Protein AF-A0A6P7FZJ9-F1 (afdb_monomer_lite)

pLDDT: mean 88.2, std 8.45, range [52.47, 97.38]

Organism: NCBI:txid50390

Structure (mmCIF, N/CA/C/O backbone):
data_AF-A0A6P7FZJ9-F1
#
_entry.id   AF-A0A6P7FZJ9-F1
#
loop_
_atom_site.group_PDB
_atom_site.id
_atom_site.type_symbol
_atom_site.label_atom_id
_atom_site.label_alt_id
_atom_site.label_comp_id
_atom_site.label_asym_id
_atom_site.label_entity_id
_atom_site.label_seq_id
_atom_site.pdbx_PDB_ins_code
_atom_site.Cartn_x
_atom_site.Cartn_y
_atom_site.Cartn_z
_atom_site.occupancy
_atom_site.B_iso_or_equiv
_atom_site.auth_seq_id
_atom_site.auth_comp_id
_atom_site.auth_asym_id
_atom_site.auth_atom_id
_atom_site.pdbx_PDB_model_num
ATOM 1 N N . MET A 1 1 ? 45.639 28.817 -91.403 1.00 63.56 1 MET A N 1
ATOM 2 C CA . MET A 1 1 ? 45.223 27.393 -91.416 1.00 63.56 1 MET A CA 1
ATOM 3 C C . MET A 1 1 ? 46.170 26.536 -90.584 1.00 63.56 1 MET A C 1
ATOM 5 O O . MET A 1 1 ? 45.667 25.747 -89.800 1.00 63.56 1 MET A O 1
ATOM 9 N N . GLU A 1 2 ? 47.493 26.705 -90.701 1.00 75.75 2 GLU A N 1
ATOM 10 C CA . GLU A 1 2 ? 48.477 25.915 -89.935 1.00 75.75 2 GLU A CA 1
ATOM 11 C C . GLU A 1 2 ? 48.530 26.285 -88.441 1.00 75.75 2 GLU A C 1
ATOM 13 O O . GLU A 1 2 ? 48.340 25.414 -87.602 1.00 75.75 2 GLU A O 1
ATOM 18 N N . GLU A 1 3 ? 48.601 27.577 -88.100 1.00 79.75 3 GLU A N 1
ATOM 19 C CA . GLU A 1 3 ? 48.569 28.060 -86.700 1.00 79.75 3 GLU A CA 1
ATOM 20 C C . GLU A 1 3 ? 47.307 27.617 -85.935 1.00 79.75 3 GLU A C 1
ATOM 22 O O . GLU A 1 3 ? 47.351 27.275 -84.758 1.00 79.75 3 GLU A O 1
ATOM 27 N N . VAL A 1 4 ? 46.159 27.566 -86.620 1.00 83.44 4 VAL A N 1
ATOM 28 C CA . VAL A 1 4 ? 44.891 27.103 -86.031 1.00 83.44 4 VAL A CA 1
ATOM 29 C C . VAL A 1 4 ? 44.937 25.605 -85.720 1.00 83.44 4 VAL A C 1
ATOM 31 O O . VAL A 1 4 ? 44.384 25.179 -84.709 1.00 83.44 4 VAL A O 1
ATOM 34 N N . LYS A 1 5 ? 45.605 24.796 -86.555 1.00 84.44 5 LYS A N 1
ATOM 35 C CA . LYS A 1 5 ? 45.805 23.363 -86.287 1.00 84.44 5 LYS A CA 1
ATOM 36 C C . LYS A 1 5 ? 46.764 23.135 -85.125 1.00 84.44 5 LYS A C 1
ATOM 38 O O . LYS A 1 5 ? 46.535 22.218 -84.344 1.00 84.44 5 LYS A O 1
ATOM 43 N N . GLU A 1 6 ? 47.805 23.952 -85.018 1.00 86.81 6 GLU A N 1
ATOM 44 C CA . GLU A 1 6 ? 48.789 23.878 -83.939 1.00 86.81 6 GLU A CA 1
ATOM 45 C C . GLU A 1 6 ? 48.151 24.240 -82.589 1.00 86.81 6 GLU A C 1
ATOM 47 O O . GLU A 1 6 ? 48.200 23.433 -81.662 1.00 86.81 6 GLU A O 1
ATOM 52 N N . MET A 1 7 ? 47.383 25.337 -82.527 1.00 87.38 7 MET A N 1
ATOM 53 C CA . MET A 1 7 ? 46.569 25.685 -81.350 1.00 87.38 7 MET A CA 1
ATOM 54 C C . MET A 1 7 ? 45.552 24.591 -80.987 1.00 87.38 7 MET A C 1
ATOM 56 O O . MET A 1 7 ? 45.379 24.258 -79.816 1.00 87.38 7 MET A O 1
ATOM 60 N N . LEU A 1 8 ? 44.882 23.989 -81.979 1.00 89.69 8 LEU A N 1
ATOM 61 C CA . LEU A 1 8 ? 43.978 22.852 -81.756 1.00 89.69 8 LEU A CA 1
ATOM 62 C C . LEU A 1 8 ? 44.714 21.621 -81.211 1.00 89.69 8 LEU A C 1
ATOM 64 O O . LEU A 1 8 ? 44.138 20.856 -80.435 1.00 89.69 8 LEU A O 1
ATOM 68 N N . HIS A 1 9 ? 45.960 21.391 -81.623 1.00 89.25 9 HIS A N 1
ATOM 69 C CA . HIS A 1 9 ? 46.768 20.278 -81.138 1.00 89.25 9 HIS A CA 1
ATOM 70 C C . HIS A 1 9 ? 47.199 20.491 -79.683 1.00 89.25 9 HIS A C 1
ATOM 72 O O . HIS A 1 9 ? 47.031 19.584 -78.866 1.00 89.25 9 HIS A O 1
ATOM 78 N N . GLU A 1 10 ? 47.672 21.691 -79.344 1.00 89.56 10 GLU A N 1
ATOM 79 C CA . GLU A 1 10 ? 48.027 22.073 -77.973 1.00 89.56 10 GLU A CA 1
ATOM 80 C C . GLU A 1 10 ? 46.820 22.025 -77.034 1.00 89.56 10 GLU A C 1
ATOM 82 O O . GLU A 1 10 ? 46.895 21.417 -75.966 1.00 89.56 10 GLU A O 1
ATOM 87 N N . PHE A 1 11 ? 45.675 22.562 -77.464 1.00 92.25 11 PHE A N 1
ATOM 88 C CA . PHE A 1 11 ? 44.436 22.512 -76.690 1.00 92.25 11 PHE A CA 1
ATOM 89 C C . PHE A 1 11 ? 43.982 21.069 -76.421 1.00 92.25 11 PHE A C 1
ATOM 91 O O . PHE A 1 11 ? 43.665 20.713 -75.288 1.00 92.25 11 PHE A O 1
ATOM 98 N N . ASN A 1 12 ? 44.015 20.194 -77.433 1.00 92.12 12 ASN A N 1
ATOM 99 C CA . ASN A 1 12 ? 43.688 18.775 -77.253 1.00 92.12 12 ASN A CA 1
ATOM 100 C C . ASN A 1 12 ? 44.688 18.035 -76.352 1.00 92.12 12 ASN A C 1
ATOM 102 O O . ASN A 1 12 ? 44.314 17.060 -75.697 1.00 92.12 12 ASN A O 1
ATOM 106 N N . LYS A 1 13 ? 45.959 18.450 -76.343 1.00 93.31 13 LYS A N 1
ATOM 107 C CA . LYS A 1 13 ? 46.980 17.893 -75.452 1.00 93.31 13 LYS A CA 1
ATOM 108 C C . LYS A 1 13 ? 46.716 18.305 -74.000 1.00 93.31 13 LYS A C 1
ATOM 110 O O . LYS A 1 13 ? 46.621 17.415 -73.161 1.00 93.31 13 LYS A O 1
ATOM 115 N N . SER A 1 14 ? 46.496 19.596 -73.742 1.00 93.50 14 SER A N 1
ATOM 116 C CA . SER A 1 14 ? 46.126 20.121 -72.418 1.00 93.50 14 SER A CA 1
ATOM 117 C C . SER A 1 14 ? 44.853 19.457 -71.890 1.00 93.50 14 SER A C 1
ATOM 119 O O . SER A 1 14 ? 44.860 18.921 -70.790 1.00 93.50 14 SER A O 1
ATOM 121 N N . LEU A 1 15 ? 43.801 19.344 -72.709 1.00 94.06 15 LEU A N 1
ATOM 122 C CA . LEU A 1 15 ? 42.570 18.647 -72.318 1.00 94.06 15 LEU A CA 1
ATOM 123 C C . LEU A 1 15 ? 42.795 17.183 -71.914 1.00 94.06 15 LEU A C 1
ATOM 125 O O . LEU A 1 15 ? 42.131 16.676 -71.010 1.00 94.06 15 LEU A O 1
ATOM 129 N N . LYS A 1 16 ? 43.699 16.468 -72.593 1.00 93.25 16 LYS A N 1
ATOM 130 C CA . LYS A 1 16 ? 44.035 15.081 -72.234 1.00 93.25 16 LYS A CA 1
ATOM 131 C C . LYS A 1 16 ? 44.796 15.001 -70.915 1.00 93.25 16 LYS A C 1
ATOM 133 O O . LYS A 1 16 ? 44.595 14.036 -70.179 1.00 93.25 16 LYS A O 1
ATOM 138 N N . GLU A 1 17 ? 45.669 15.966 -70.651 1.00 94.31 17 GLU A N 1
ATOM 139 C CA . GLU A 1 17 ? 46.418 16.075 -69.399 1.00 94.31 17 GLU A CA 1
ATOM 140 C C . GLU A 1 17 ? 45.460 16.365 -68.234 1.00 94.31 17 GLU A C 1
ATOM 142 O O . GLU A 1 17 ? 45.429 15.576 -67.288 1.00 94.31 17 GLU A O 1
ATOM 147 N N . ASP A 1 18 ? 44.570 17.352 -68.380 1.00 95.19 18 ASP A N 1
ATOM 148 C CA . ASP A 1 18 ? 43.536 17.691 -67.392 1.00 95.19 18 ASP A CA 1
ATOM 149 C C . ASP A 1 18 ? 42.597 16.502 -67.127 1.00 95.19 18 ASP A C 1
ATOM 151 O O . ASP A 1 18 ? 42.321 16.140 -65.983 1.00 95.19 18 ASP A O 1
ATOM 155 N N . MET A 1 19 ? 42.135 15.809 -68.179 1.00 94.25 19 MET A N 1
ATOM 156 C CA . MET A 1 19 ? 41.310 14.604 -68.017 1.00 94.25 19 MET A CA 1
ATOM 157 C C . MET A 1 19 ? 42.048 13.480 -67.280 1.00 94.25 19 MET A C 1
ATOM 159 O O . MET A 1 19 ? 41.427 12.715 -66.535 1.00 94.25 19 MET A O 1
ATOM 163 N N . ALA A 1 20 ? 43.356 13.329 -67.503 1.00 94.12 20 ALA A N 1
ATOM 164 C CA . ALA A 1 20 ? 44.158 12.325 -66.815 1.00 94.12 20 ALA A CA 1
ATOM 165 C C . ALA A 1 20 ? 44.367 12.681 -65.336 1.00 94.12 20 ALA A C 1
ATOM 167 O O . ALA A 1 20 ? 44.362 11.776 -64.496 1.00 94.12 20 ALA A O 1
ATOM 168 N N . GLU A 1 21 ? 44.522 13.968 -65.025 1.00 95.56 21 GLU A N 1
ATOM 169 C CA . GLU A 1 21 ? 44.613 14.490 -63.663 1.00 95.56 21 GLU A CA 1
ATOM 170 C C . GLU A 1 21 ? 43.299 14.304 -62.902 1.00 95.56 21 GLU A C 1
ATOM 172 O O . GLU A 1 21 ? 43.292 13.584 -61.903 1.00 95.56 21 GLU A O 1
ATOM 177 N N . ILE A 1 22 ? 42.174 14.773 -63.451 1.00 95.81 22 ILE A N 1
ATOM 178 C CA . ILE A 1 22 ? 40.832 14.599 -62.868 1.00 95.81 22 ILE A CA 1
ATOM 179 C C . ILE A 1 22 ? 40.534 13.116 -62.611 1.00 95.81 22 ILE A C 1
ATOM 181 O O . ILE A 1 22 ? 40.037 12.726 -61.555 1.00 95.81 22 ILE A O 1
ATOM 185 N N . LYS A 1 23 ? 40.871 12.232 -63.559 1.00 95.19 23 LYS A N 1
ATOM 186 C CA . LYS A 1 23 ? 40.688 10.783 -63.379 1.00 95.19 23 LYS A CA 1
ATOM 187 C C . LYS A 1 23 ? 41.537 10.227 -62.233 1.00 95.19 23 LYS A C 1
ATOM 189 O O . LYS A 1 23 ? 41.135 9.248 -61.598 1.00 95.19 23 LYS A O 1
ATOM 194 N N . ARG A 1 24 ? 42.728 10.787 -62.005 1.00 95.69 24 ARG A N 1
ATOM 195 C CA . ARG A 1 24 ? 43.623 10.385 -60.915 1.00 95.69 24 ARG A CA 1
ATOM 196 C C . ARG A 1 24 ? 43.073 10.856 -59.568 1.00 95.69 24 ARG A C 1
ATOM 198 O O . ARG A 1 24 ? 43.040 10.038 -58.653 1.00 95.69 24 ARG A O 1
ATOM 205 N N . GLU A 1 25 ? 42.589 12.093 -59.484 1.00 96.31 25 GLU A N 1
ATOM 206 C CA . GLU A 1 25 ? 41.937 12.659 -58.294 1.00 96.31 25 GLU A CA 1
ATOM 207 C C . GLU A 1 25 ? 40.693 11.860 -57.905 1.00 96.31 25 GLU A C 1
ATOM 209 O O . GLU A 1 25 ? 40.672 11.264 -56.834 1.00 96.31 25 GLU A O 1
ATOM 214 N N . ILE A 1 26 ? 39.745 11.667 -58.833 1.00 96.06 26 ILE A N 1
ATOM 215 C CA . ILE A 1 26 ? 38.534 10.859 -58.593 1.00 96.06 26 ILE A CA 1
ATOM 216 C C . ILE A 1 26 ? 38.888 9.456 -58.078 1.00 96.06 26 ILE A C 1
ATOM 218 O O . ILE A 1 26 ? 38.202 8.888 -57.229 1.00 96.06 26 ILE A O 1
ATOM 222 N N . LYS A 1 27 ? 39.966 8.852 -58.592 1.00 95.81 27 LYS A N 1
ATOM 223 C CA . LYS A 1 27 ? 40.406 7.525 -58.145 1.00 95.81 27 LYS A CA 1
ATOM 224 C C . LYS A 1 27 ? 40.952 7.542 -56.714 1.00 95.81 27 LYS A C 1
ATOM 226 O O . LYS A 1 27 ? 40.809 6.527 -56.032 1.00 95.81 27 LYS A O 1
ATOM 231 N N . ASN A 1 28 ? 41.604 8.622 -56.297 1.00 96.06 28 ASN A N 1
ATOM 232 C CA . ASN A 1 28 ? 42.089 8.798 -54.932 1.00 96.06 28 ASN A CA 1
ATOM 233 C C . ASN A 1 28 ? 40.921 9.064 -53.976 1.00 96.06 28 ASN A C 1
ATOM 235 O O . ASN A 1 28 ? 40.784 8.310 -53.018 1.00 96.06 28 ASN A O 1
ATOM 239 N N . ASP A 1 29 ? 40.007 9.971 -54.318 1.00 97.31 29 ASP A N 1
ATOM 240 C CA . ASP A 1 29 ? 38.809 10.258 -53.517 1.00 97.31 29 ASP A CA 1
ATOM 241 C C . ASP A 1 29 ? 37.967 8.992 -53.295 1.00 97.31 29 ASP A C 1
ATOM 243 O O . ASP A 1 29 ? 37.549 8.682 -52.183 1.00 97.31 29 ASP A O 1
ATOM 247 N N . ILE A 1 30 ? 37.773 8.174 -54.340 1.00 96.50 30 ILE A N 1
ATOM 248 C CA . ILE A 1 30 ? 37.060 6.890 -54.220 1.00 96.50 30 ILE A CA 1
ATOM 249 C C . ILE A 1 30 ? 37.771 5.926 -53.258 1.00 96.50 30 ILE A C 1
ATOM 251 O O . ILE A 1 30 ? 37.108 5.099 -52.627 1.00 96.50 30 ILE A O 1
ATOM 255 N N . LYS A 1 31 ? 39.107 5.958 -53.172 1.00 96.25 31 LYS A N 1
ATOM 256 C CA . LYS A 1 31 ? 39.842 5.122 -52.213 1.00 96.25 31 LYS A CA 1
ATOM 257 C C . LYS A 1 31 ? 39.654 5.631 -50.790 1.00 96.25 31 LYS A C 1
ATOM 259 O O . LYS A 1 31 ? 39.325 4.809 -49.944 1.00 96.25 31 LYS A O 1
ATOM 264 N N . GLU A 1 32 ? 39.795 6.934 -50.565 1.00 97.06 32 GLU A N 1
ATOM 265 C CA . GLU A 1 32 ? 39.596 7.554 -49.249 1.00 97.06 32 GLU A CA 1
ATOM 266 C C . GLU A 1 32 ? 38.174 7.291 -48.737 1.00 97.06 32 GLU A C 1
ATOM 268 O O . GLU A 1 32 ? 37.998 6.701 -47.676 1.00 97.06 32 GLU A O 1
ATOM 273 N N . ILE A 1 33 ? 37.153 7.527 -49.571 1.00 97.19 33 ILE A N 1
ATOM 274 C CA . ILE A 1 33 ? 35.750 7.234 -49.232 1.00 97.19 33 ILE A CA 1
ATOM 275 C C . ILE A 1 33 ? 35.548 5.753 -48.864 1.00 97.19 33 ILE A C 1
ATOM 277 O O . ILE A 1 33 ? 34.754 5.421 -47.983 1.00 97.19 33 ILE A O 1
ATOM 281 N N . ARG A 1 34 ? 36.236 4.820 -49.536 1.00 95.81 34 ARG A N 1
ATOM 282 C CA . ARG A 1 34 ? 36.138 3.386 -49.203 1.00 95.81 34 ARG A CA 1
ATOM 283 C C . ARG A 1 34 ? 36.779 3.053 -47.862 1.00 95.81 34 ARG A C 1
ATOM 285 O O . ARG A 1 34 ? 36.293 2.137 -47.194 1.00 95.81 34 ARG A O 1
ATOM 292 N N . GLU A 1 35 ? 37.867 3.725 -47.510 1.00 96.25 35 GLU A N 1
ATOM 293 C CA . GLU A 1 35 ? 38.531 3.565 -46.217 1.00 96.25 35 GLU A CA 1
ATOM 294 C C . GLU A 1 35 ? 37.642 4.115 -45.097 1.00 96.25 35 GLU A C 1
ATOM 296 O O . GLU A 1 35 ? 37.321 3.362 -44.175 1.00 96.25 35 GLU A O 1
ATOM 301 N N . ASP A 1 36 ? 37.085 5.315 -45.271 1.00 97.00 36 ASP A N 1
ATOM 302 C CA . ASP A 1 36 ? 36.142 5.923 -44.325 1.00 97.00 36 ASP A CA 1
ATOM 303 C C . ASP A 1 36 ? 34.901 5.047 -44.104 1.00 97.00 36 ASP A C 1
ATOM 305 O O . ASP A 1 36 ? 34.526 4.752 -42.969 1.00 97.00 36 ASP A O 1
ATOM 309 N N . ILE A 1 37 ? 34.288 4.530 -45.180 1.00 96.69 37 ILE A N 1
ATOM 310 C CA . ILE A 1 37 ? 33.141 3.608 -45.080 1.00 96.69 37 ILE A CA 1
ATOM 311 C C . ILE A 1 37 ? 33.506 2.351 -44.279 1.00 96.69 37 ILE A C 1
ATOM 313 O O . ILE A 1 37 ? 32.678 1.813 -43.535 1.00 96.69 37 ILE A O 1
ATOM 317 N N . LYS A 1 38 ? 34.730 1.839 -44.442 1.00 96.75 38 LYS A N 1
ATOM 318 C CA . LYS A 1 38 ? 35.183 0.640 -43.733 1.00 96.75 38 LYS A CA 1
ATOM 319 C C . LYS A 1 38 ? 35.348 0.913 -42.242 1.00 96.75 38 LYS A C 1
ATOM 321 O O . LYS A 1 38 ? 34.979 0.050 -41.444 1.00 96.75 38 LYS A O 1
ATOM 326 N N . ASP A 1 39 ? 35.876 2.072 -41.876 1.00 97.12 39 ASP A N 1
ATOM 327 C CA . ASP A 1 39 ? 36.070 2.448 -40.478 1.00 97.12 39 ASP A CA 1
ATOM 328 C C . ASP A 1 39 ? 34.743 2.797 -39.800 1.00 97.12 39 ASP A C 1
ATOM 330 O O . ASP A 1 39 ? 34.438 2.215 -38.756 1.00 97.12 39 ASP A O 1
ATOM 334 N N . MET A 1 40 ? 33.864 3.548 -40.470 1.00 96.94 40 MET A N 1
ATOM 335 C CA . MET A 1 40 ? 32.481 3.758 -40.023 1.00 96.94 40 MET A CA 1
ATOM 336 C C . MET A 1 40 ? 31.747 2.435 -39.772 1.00 96.94 40 MET A C 1
ATOM 338 O O . MET A 1 40 ? 31.038 2.280 -38.779 1.00 96.94 40 MET A O 1
ATOM 342 N N . LYS A 1 41 ? 31.927 1.431 -40.642 1.00 96.19 41 LYS A N 1
ATOM 343 C CA . LYS A 1 41 ? 31.303 0.113 -40.456 1.00 96.19 41 LYS A CA 1
ATOM 344 C C . LYS A 1 41 ? 31.793 -0.588 -39.184 1.00 96.19 41 LYS A C 1
ATOM 346 O O . LYS A 1 41 ? 30.990 -1.251 -38.525 1.00 96.19 41 LYS A O 1
ATOM 351 N N . LYS A 1 42 ? 33.078 -0.460 -38.835 1.00 96.69 42 LYS A N 1
ATOM 352 C CA . LYS A 1 42 ? 33.623 -1.030 -37.591 1.00 96.69 42 LYS A CA 1
ATOM 353 C C . LYS A 1 42 ? 33.057 -0.319 -36.366 1.00 96.69 42 LYS A C 1
ATOM 355 O O . LYS A 1 42 ? 32.675 -0.989 -35.412 1.00 96.69 42 LYS A O 1
ATOM 360 N N . GLU A 1 43 ? 32.967 1.009 -36.403 1.00 97.38 43 GLU A N 1
ATOM 361 C CA . GLU A 1 43 ? 32.392 1.795 -35.307 1.00 97.38 43 GLU A CA 1
ATOM 362 C C . GLU A 1 43 ? 30.916 1.460 -35.080 1.00 97.38 43 GLU A C 1
ATOM 364 O O . GLU A 1 43 ? 30.509 1.215 -33.945 1.00 97.38 43 GLU A O 1
ATOM 369 N N . ILE A 1 44 ? 30.130 1.342 -36.156 1.00 96.69 44 ILE A N 1
ATOM 370 C CA . ILE A 1 44 ? 28.725 0.918 -36.082 1.00 96.69 44 ILE A CA 1
ATOM 371 C C . ILE A 1 44 ? 28.604 -0.477 -35.461 1.00 96.69 44 ILE A C 1
ATOM 373 O O . ILE A 1 44 ? 27.713 -0.713 -34.644 1.00 96.69 44 ILE A O 1
ATOM 377 N N . GLN A 1 45 ? 29.483 -1.412 -35.830 1.00 96.12 45 GLN A N 1
ATOM 378 C CA . GLN A 1 45 ? 29.464 -2.755 -35.256 1.00 96.12 45 GLN A CA 1
ATOM 379 C C . GLN A 1 45 ? 29.777 -2.731 -33.756 1.00 96.12 45 GLN A C 1
ATOM 381 O O . GLN A 1 45 ? 29.033 -3.324 -32.978 1.00 96.12 45 GLN A O 1
ATOM 386 N N . LYS A 1 46 ? 30.817 -1.996 -33.350 1.00 96.94 46 LYS A N 1
ATOM 387 C CA . LYS A 1 46 ? 31.185 -1.836 -31.940 1.00 96.94 46 LYS A CA 1
ATOM 388 C C . LYS A 1 46 ? 30.050 -1.199 -31.131 1.00 96.94 46 LYS A C 1
ATOM 390 O O . LYS A 1 46 ? 29.669 -1.721 -30.091 1.00 96.94 46 LYS A O 1
ATOM 395 N N . SER A 1 47 ? 29.447 -0.129 -31.648 1.00 96.44 47 SER A N 1
ATOM 396 C CA . SER A 1 47 ? 28.308 0.534 -31.004 1.00 96.44 47 SER A CA 1
ATOM 397 C C . SER A 1 47 ? 27.099 -0.398 -30.862 1.00 96.44 47 SER A C 1
ATOM 399 O O . SER A 1 47 ? 26.406 -0.372 -29.846 1.00 96.44 47 SER A O 1
ATOM 401 N N . LYS A 1 48 ? 26.854 -1.272 -31.846 1.00 95.88 48 LYS A N 1
ATOM 402 C CA . LYS A 1 48 ? 25.781 -2.271 -31.772 1.00 95.88 48 LYS A CA 1
ATOM 403 C C . LYS A 1 48 ? 26.026 -3.307 -30.671 1.00 95.88 48 LYS A C 1
ATOM 405 O O . LYS A 1 48 ? 25.073 -3.701 -30.002 1.00 95.88 48 LYS A O 1
ATOM 410 N N . GLU A 1 49 ? 27.268 -3.751 -30.501 1.00 96.19 49 GLU A N 1
ATOM 411 C CA . GLU A 1 49 ? 27.659 -4.688 -29.441 1.00 96.19 49 GLU A CA 1
ATOM 412 C C . GLU A 1 49 ? 27.497 -4.045 -28.053 1.00 96.19 49 GLU A C 1
ATOM 414 O O . GLU A 1 49 ? 26.859 -4.631 -27.178 1.00 96.19 49 GLU A O 1
ATOM 419 N N . GLU A 1 50 ? 27.963 -2.804 -27.881 1.00 96.50 50 GLU A N 1
ATOM 420 C CA . GLU A 1 50 ? 27.793 -2.029 -26.641 1.00 96.50 50 GLU A CA 1
ATOM 421 C C . GLU A 1 50 ? 26.311 -1.803 -26.300 1.00 96.50 50 GLU A C 1
ATOM 423 O O . GLU A 1 50 ? 25.889 -2.028 -25.165 1.00 96.50 50 GLU A O 1
ATOM 428 N N . MET A 1 51 ? 25.493 -1.434 -27.293 1.00 94.94 51 MET A N 1
ATOM 429 C CA . MET A 1 51 ? 24.046 -1.279 -27.120 1.00 94.94 51 MET A CA 1
ATOM 430 C C . MET A 1 51 ? 23.383 -2.601 -26.702 1.00 94.94 51 MET A C 1
ATOM 432 O O . MET A 1 51 ? 22.476 -2.594 -25.874 1.00 94.94 51 MET A O 1
ATOM 436 N N . GLY A 1 52 ? 23.833 -3.736 -27.248 1.00 97.12 52 GLY A N 1
ATOM 437 C CA . GLY A 1 52 ? 23.352 -5.062 -26.857 1.00 97.12 52 GLY A CA 1
ATOM 438 C C . GLY A 1 52 ? 23.603 -5.353 -25.377 1.00 97.12 52 GLY A C 1
ATOM 439 O O . GLY A 1 52 ? 22.661 -5.677 -24.655 1.00 97.12 52 GLY A O 1
ATOM 440 N N . SER A 1 53 ? 24.840 -5.140 -24.916 1.00 96.75 53 SER A N 1
ATOM 441 C CA . SER A 1 53 ? 25.215 -5.297 -23.501 1.00 96.75 53 SER A CA 1
ATOM 442 C C . SER A 1 53 ? 24.381 -4.393 -22.592 1.00 96.75 53 SER A C 1
ATOM 444 O O . SER A 1 53 ? 23.854 -4.837 -21.574 1.00 96.75 53 SER A O 1
ATOM 446 N N . MET A 1 54 ? 24.190 -3.131 -22.985 1.00 96.19 54 MET A N 1
ATOM 447 C CA . MET A 1 54 ? 23.398 -2.181 -22.204 1.00 96.19 54 MET A CA 1
ATOM 448 C C . MET A 1 54 ? 21.926 -2.601 -22.103 1.00 96.19 54 MET A C 1
ATOM 450 O O . MET A 1 54 ? 21.311 -2.465 -21.046 1.00 96.19 54 MET A O 1
ATOM 454 N N . VAL A 1 55 ? 21.343 -3.129 -23.184 1.00 96.56 55 VAL A N 1
ATOM 455 C CA . VAL A 1 55 ? 19.972 -3.660 -23.159 1.00 96.56 55 VAL A CA 1
ATOM 456 C C . VAL A 1 55 ? 19.870 -4.839 -22.194 1.00 96.56 55 VAL A C 1
ATOM 458 O O . VAL A 1 55 ? 18.921 -4.890 -21.412 1.00 96.56 55 VAL A O 1
ATOM 461 N N . GLU A 1 56 ? 20.841 -5.753 -22.197 1.00 96.06 56 GLU A N 1
ATOM 462 C CA . GLU A 1 56 ? 20.871 -6.882 -21.262 1.00 96.06 56 GLU A CA 1
ATOM 463 C C . GLU A 1 56 ? 20.940 -6.407 -19.803 1.00 96.06 56 GLU A C 1
ATOM 465 O O . GLU A 1 56 ? 20.101 -6.809 -18.993 1.00 96.06 56 GLU A O 1
ATOM 470 N N . GLU A 1 57 ? 21.839 -5.479 -19.475 1.00 96.81 57 GLU A N 1
ATOM 471 C CA . GLU A 1 57 ? 21.937 -4.890 -18.132 1.00 96.81 57 GLU A CA 1
ATOM 472 C C . GLU A 1 57 ? 20.629 -4.213 -17.702 1.00 96.81 57 GLU A C 1
ATOM 474 O O . GLU A 1 57 ? 20.119 -4.472 -16.610 1.00 96.81 57 GLU A O 1
ATOM 479 N N . ILE A 1 58 ? 20.017 -3.409 -18.579 1.00 95.94 58 ILE A N 1
ATOM 480 C CA . ILE A 1 58 ? 18.727 -2.760 -18.301 1.00 95.94 58 ILE A CA 1
ATOM 481 C C . ILE A 1 58 ? 17.642 -3.803 -18.020 1.00 95.94 58 ILE A C 1
ATOM 483 O O . ILE A 1 58 ? 16.828 -3.620 -17.111 1.00 95.94 58 ILE A O 1
ATOM 487 N N . THR A 1 59 ? 17.604 -4.901 -18.780 1.00 96.75 59 THR A N 1
ATOM 488 C CA . THR A 1 59 ? 16.611 -5.958 -18.551 1.00 96.75 59 THR A CA 1
ATOM 489 C C . THR A 1 59 ? 16.816 -6.671 -17.217 1.00 96.75 59 THR A C 1
ATOM 491 O O . THR A 1 59 ? 15.829 -6.955 -16.536 1.00 96.75 59 THR A O 1
ATOM 494 N N . GLN A 1 60 ? 18.067 -6.903 -16.809 1.00 96.88 60 GLN A N 1
ATOM 495 C CA . GLN A 1 60 ? 18.393 -7.511 -15.518 1.00 96.88 60 GLN A CA 1
ATOM 496 C C . GLN A 1 60 ? 18.000 -6.593 -14.360 1.00 96.88 60 GLN A C 1
ATOM 498 O O . GLN A 1 60 ? 17.228 -7.006 -13.494 1.00 96.88 60 GLN A O 1
ATOM 503 N N . VAL A 1 61 ? 18.423 -5.327 -14.403 1.00 97.06 61 VAL A N 1
ATOM 504 C CA . VAL A 1 61 ? 18.092 -4.325 -13.378 1.00 97.06 61 VAL A CA 1
ATOM 505 C C . VAL A 1 61 ? 16.581 -4.158 -13.246 1.00 97.06 61 VAL A C 1
ATOM 507 O O . VAL A 1 61 ? 16.052 -4.096 -12.139 1.00 97.06 61 VAL A O 1
ATOM 510 N N . LYS A 1 62 ? 15.848 -4.137 -14.364 1.00 96.81 62 LYS A N 1
ATOM 511 C CA . LYS A 1 62 ? 14.385 -4.051 -14.335 1.00 96.81 62 LYS A CA 1
ATOM 512 C C . LYS A 1 62 ? 13.750 -5.267 -13.653 1.00 96.81 62 LYS A C 1
ATOM 514 O O . LYS A 1 62 ? 12.829 -5.102 -12.858 1.00 96.81 62 LYS A O 1
ATOM 519 N N . ALA A 1 63 ? 14.238 -6.472 -13.939 1.00 96.62 63 ALA A N 1
ATOM 520 C CA . ALA A 1 63 ? 13.725 -7.692 -13.322 1.00 96.62 63 ALA A CA 1
ATOM 521 C C . ALA A 1 63 ? 14.022 -7.753 -11.813 1.00 96.62 63 ALA A C 1
ATOM 523 O O . ALA A 1 63 ? 13.190 -8.231 -11.040 1.00 96.62 63 ALA A O 1
ATOM 524 N N . GLU A 1 64 ? 15.191 -7.278 -11.385 1.00 97.12 64 GLU A N 1
ATOM 525 C CA . GLU A 1 64 ? 15.537 -7.146 -9.966 1.00 97.12 64 GLU A CA 1
ATOM 526 C C . GLU A 1 64 ? 14.656 -6.110 -9.273 1.00 97.12 64 GLU A C 1
ATOM 528 O O . GLU A 1 64 ? 14.060 -6.409 -8.239 1.00 97.12 64 GLU A O 1
ATOM 533 N N . TRP A 1 65 ? 14.477 -4.944 -9.894 1.00 96.62 65 TRP A N 1
ATOM 534 C CA . TRP A 1 65 ? 13.596 -3.894 -9.396 1.00 96.62 65 TRP A CA 1
ATOM 535 C C . TRP A 1 65 ? 12.157 -4.383 -9.202 1.00 96.62 65 TRP A C 1
ATOM 537 O O . TRP A 1 65 ? 11.549 -4.117 -8.166 1.00 96.62 65 TRP A O 1
ATOM 547 N N . ASP A 1 66 ? 11.605 -5.131 -10.161 1.00 96.38 66 ASP A N 1
ATOM 548 C CA . ASP A 1 66 ? 10.250 -5.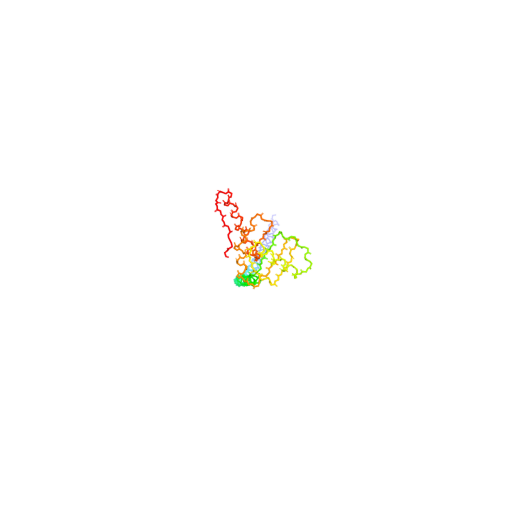676 -10.047 1.00 96.38 66 ASP A CA 1
ATOM 549 C C . ASP A 1 66 ? 10.131 -6.680 -8.882 1.00 96.38 66 ASP A C 1
ATOM 551 O O . ASP A 1 66 ? 9.135 -6.665 -8.153 1.00 96.38 66 ASP A O 1
ATOM 555 N N . LYS A 1 67 ? 11.163 -7.502 -8.638 1.00 96.75 67 LYS A N 1
ATOM 556 C CA . LYS A 1 67 ? 11.210 -8.411 -7.477 1.00 96.75 67 LYS A CA 1
ATOM 557 C C . LYS A 1 67 ? 11.297 -7.651 -6.156 1.00 96.75 67 LYS A C 1
ATOM 559 O O . LYS A 1 67 ? 10.575 -7.978 -5.214 1.00 96.75 67 LYS A O 1
ATOM 564 N N . GLU A 1 68 ? 12.170 -6.649 -6.071 1.00 96.88 68 GLU A N 1
ATOM 565 C CA . GLU A 1 68 ? 12.317 -5.827 -4.868 1.00 96.88 68 GLU A CA 1
ATOM 566 C C . GLU A 1 68 ? 11.036 -5.057 -4.560 1.00 96.88 68 GLU A C 1
ATOM 568 O O . GLU A 1 68 ? 10.582 -5.033 -3.415 1.00 96.88 68 GLU A O 1
ATOM 573 N N . LYS A 1 69 ? 10.405 -4.489 -5.589 1.00 96.88 69 LYS A N 1
ATOM 574 C CA . LYS A 1 69 ? 9.121 -3.801 -5.485 1.00 96.88 69 LYS A CA 1
ATOM 575 C C . LYS A 1 69 ? 8.051 -4.713 -4.883 1.00 96.88 69 LYS A C 1
ATOM 577 O O . LYS A 1 69 ? 7.393 -4.315 -3.921 1.00 96.88 69 LYS A O 1
ATOM 582 N N . GLU A 1 70 ? 7.904 -5.935 -5.391 1.00 96.56 70 GLU A N 1
ATOM 583 C CA . GLU A 1 70 ? 6.934 -6.911 -4.872 1.00 96.56 70 GLU A CA 1
ATOM 584 C C . GLU A 1 70 ? 7.231 -7.304 -3.413 1.00 96.56 70 GLU A C 1
ATOM 586 O O . GLU A 1 70 ? 6.328 -7.375 -2.568 1.00 96.56 70 GLU A O 1
ATOM 591 N N . ALA A 1 71 ? 8.512 -7.491 -3.080 1.00 97.00 71 ALA A N 1
ATOM 592 C CA . ALA A 1 71 ? 8.946 -7.791 -1.719 1.00 97.00 71 ALA A CA 1
ATOM 593 C C . ALA A 1 71 ? 8.642 -6.636 -0.749 1.00 97.00 71 ALA A C 1
ATOM 595 O O . ALA A 1 71 ? 8.173 -6.865 0.370 1.00 97.00 71 ALA A O 1
ATOM 596 N N . VAL A 1 72 ? 8.866 -5.388 -1.168 1.00 97.31 72 VAL A N 1
ATOM 597 C CA . VAL A 1 72 ? 8.549 -4.196 -0.371 1.00 97.31 72 VAL A CA 1
ATOM 598 C C . VAL A 1 72 ? 7.042 -4.064 -0.161 1.00 97.31 72 VAL A C 1
ATOM 600 O O . VAL A 1 72 ? 6.623 -3.871 0.980 1.00 97.31 72 VAL A O 1
ATOM 603 N N . TYR A 1 73 ? 6.216 -4.235 -1.200 1.00 95.69 73 TYR A N 1
ATOM 604 C CA . TYR A 1 73 ? 4.754 -4.208 -1.048 1.00 95.69 73 TYR A CA 1
ATOM 605 C C . TYR A 1 73 ? 4.252 -5.273 -0.075 1.00 95.69 73 TYR A C 1
ATOM 607 O O . TYR A 1 73 ? 3.424 -4.977 0.789 1.00 95.69 73 TYR A O 1
ATOM 615 N N . SER A 1 74 ? 4.793 -6.488 -0.164 1.00 96.44 74 SER A N 1
ATOM 616 C CA . SER A 1 74 ? 4.448 -7.578 0.751 1.00 96.44 74 SER A CA 1
ATOM 617 C C . SER A 1 74 ? 4.799 -7.226 2.200 1.00 96.44 74 SER A C 1
ATOM 619 O O . SER A 1 74 ? 3.967 -7.369 3.095 1.00 96.44 74 SER A O 1
ATOM 621 N N . ARG A 1 75 ? 5.994 -6.668 2.436 1.00 96.94 75 ARG A N 1
ATOM 622 C CA . ARG A 1 75 ? 6.429 -6.225 3.771 1.00 96.94 75 ARG A CA 1
ATOM 623 C C . ARG A 1 75 ? 5.586 -5.077 4.321 1.00 96.94 75 ARG A C 1
ATOM 625 O O . ARG A 1 75 ? 5.301 -5.071 5.517 1.00 96.94 75 ARG A O 1
ATOM 632 N N . ILE A 1 76 ? 5.199 -4.119 3.478 1.00 96.62 76 ILE A N 1
ATOM 633 C CA . ILE A 1 76 ? 4.312 -3.014 3.871 1.00 96.62 76 ILE A CA 1
ATOM 634 C C . ILE A 1 76 ? 2.963 -3.576 4.308 1.00 96.62 76 ILE A C 1
ATOM 636 O O . ILE A 1 76 ? 2.519 -3.273 5.411 1.00 96.62 76 ILE A O 1
ATOM 640 N N . LYS A 1 77 ? 2.363 -4.457 3.504 1.00 95.25 77 LYS A N 1
ATOM 641 C CA . LYS A 1 77 ? 1.082 -5.087 3.833 1.00 95.25 77 LYS A CA 1
ATOM 642 C C . LYS A 1 77 ? 1.146 -5.865 5.149 1.00 95.25 77 LYS A C 1
ATOM 644 O O . LYS A 1 77 ? 0.278 -5.716 6.001 1.00 95.25 77 LYS A O 1
ATOM 649 N N . GLU A 1 78 ? 2.201 -6.651 5.360 1.00 95.62 78 GLU A N 1
ATOM 650 C CA . GLU A 1 78 ? 2.399 -7.355 6.630 1.00 95.62 78 GLU A CA 1
ATOM 651 C C . GLU A 1 78 ? 2.548 -6.401 7.821 1.00 95.62 78 GLU A C 1
ATOM 653 O O . GLU A 1 78 ? 2.051 -6.690 8.912 1.00 95.62 78 GLU A O 1
ATOM 658 N N . ALA A 1 79 ? 3.251 -5.281 7.640 1.00 94.81 79 ALA A N 1
ATOM 659 C CA . ALA A 1 79 ? 3.413 -4.275 8.680 1.00 94.81 79 ALA A CA 1
ATOM 660 C C . ALA A 1 79 ? 2.080 -3.583 9.003 1.00 94.81 79 ALA A C 1
ATOM 662 O O . ALA A 1 79 ? 1.755 -3.441 10.182 1.00 94.81 79 ALA A O 1
ATOM 663 N N . GLU A 1 80 ? 1.292 -3.227 7.987 1.00 92.12 80 GLU A N 1
ATOM 664 C CA . GLU A 1 80 ? -0.058 -2.675 8.138 1.00 92.12 80 GLU A CA 1
ATOM 665 C C . GLU A 1 80 ? -0.974 -3.652 8.889 1.00 92.12 80 GLU A C 1
ATOM 667 O O . GLU A 1 80 ? -1.575 -3.273 9.893 1.00 92.12 80 GLU A O 1
ATOM 672 N N . ASP A 1 81 ? -0.995 -4.931 8.498 1.00 92.38 81 ASP A N 1
ATOM 673 C CA . ASP A 1 81 ? -1.787 -5.972 9.167 1.00 92.38 81 ASP A CA 1
ATOM 674 C C . ASP A 1 81 ? -1.363 -6.175 10.632 1.00 92.38 81 ASP A C 1
ATOM 676 O O . ASP A 1 81 ? -2.196 -6.413 11.514 1.00 92.38 81 ASP A O 1
ATOM 680 N N . ARG A 1 82 ? -0.057 -6.104 10.925 1.00 94.31 82 ARG A N 1
ATOM 681 C CA . ARG A 1 82 ? 0.461 -6.185 12.302 1.00 94.31 82 ARG A CA 1
ATOM 682 C C . ARG A 1 82 ? 0.072 -4.955 13.116 1.00 94.31 82 ARG A C 1
ATOM 684 O O . ARG A 1 82 ? -0.357 -5.112 14.259 1.00 94.31 82 ARG A O 1
ATOM 691 N N . MET A 1 83 ? 0.203 -3.759 12.548 1.00 90.50 83 MET A N 1
ATOM 692 C CA . MET A 1 83 ? -0.193 -2.511 13.201 1.00 90.50 83 MET A CA 1
ATOM 693 C C . MET A 1 83 ? -1.686 -2.499 13.520 1.00 90.50 83 MET A C 1
ATOM 695 O O . MET A 1 83 ? -2.054 -2.227 14.661 1.00 90.50 83 MET A O 1
ATOM 699 N N . GLU A 1 84 ? -2.523 -2.883 12.559 1.00 90.75 84 GLU A N 1
ATOM 700 C CA . GLU A 1 84 ? -3.973 -2.987 12.715 1.00 90.75 84 GLU A CA 1
ATOM 701 C C . GLU A 1 84 ? -4.343 -3.967 13.839 1.00 90.75 84 GLU A C 1
ATOM 703 O O . GLU A 1 84 ? -5.161 -3.657 14.705 1.00 90.75 84 GLU A O 1
ATOM 708 N N . LYS A 1 85 ? -3.686 -5.137 13.905 1.00 90.50 85 LYS A N 1
ATOM 709 C CA . LYS A 1 85 ? -3.887 -6.100 15.003 1.00 90.50 85 LYS A CA 1
ATOM 710 C C . LYS A 1 85 ? -3.523 -5.512 16.365 1.00 90.50 85 LYS A C 1
ATOM 712 O O . LYS A 1 85 ? -4.258 -5.731 17.328 1.00 90.50 85 LYS A O 1
ATOM 717 N N . ILE A 1 86 ? -2.410 -4.786 16.458 1.00 90.94 86 ILE A N 1
ATOM 718 C CA . ILE A 1 86 ? -1.968 -4.148 17.706 1.00 90.94 86 ILE A CA 1
ATOM 719 C C . ILE A 1 86 ? -2.948 -3.046 18.122 1.00 90.94 86 ILE A C 1
ATOM 721 O O . ILE A 1 86 ? -3.329 -2.980 19.291 1.00 90.94 86 ILE A O 1
ATOM 725 N N . GLU A 1 87 ? -3.378 -2.194 17.190 1.00 89.88 87 GLU A N 1
ATOM 726 C CA . GLU A 1 87 ? -4.350 -1.128 17.452 1.00 89.88 87 GLU A CA 1
ATOM 727 C C . GLU A 1 87 ? -5.680 -1.716 17.927 1.00 89.88 87 GLU A C 1
ATOM 729 O O . GLU A 1 87 ? -6.163 -1.357 19.002 1.00 89.88 87 GLU A O 1
ATOM 734 N N . ARG A 1 88 ? -6.196 -2.723 17.212 1.00 89.19 88 ARG A N 1
ATOM 735 C CA . ARG A 1 88 ? -7.419 -3.446 17.576 1.00 89.19 88 ARG A CA 1
ATOM 736 C C . ARG A 1 88 ? -7.336 -4.076 18.961 1.00 89.19 88 ARG A C 1
ATOM 738 O O . ARG A 1 88 ? -8.319 -4.061 19.694 1.00 89.19 88 ARG A O 1
ATOM 745 N N . GLN A 1 89 ? -6.183 -4.629 19.342 1.00 87.62 89 GLN A N 1
ATOM 746 C CA . GLN A 1 89 ? -5.978 -5.170 20.688 1.00 87.62 89 GLN A CA 1
ATOM 747 C C . GLN A 1 89 ? -5.998 -4.078 21.761 1.00 87.62 89 GLN A C 1
ATOM 749 O O . GLN A 1 89 ? -6.608 -4.289 22.808 1.00 87.62 89 GLN A O 1
ATOM 754 N N . LYS A 1 90 ? -5.387 -2.915 21.499 1.00 87.62 90 LYS A N 1
ATOM 755 C CA . LYS A 1 90 ? -5.366 -1.781 22.437 1.00 87.62 90 LYS A CA 1
ATOM 756 C C . LYS A 1 90 ? -6.757 -1.204 22.685 1.00 87.62 90 LYS A C 1
ATOM 758 O O . LYS A 1 90 ? -7.086 -0.918 23.828 1.00 87.62 90 LYS A O 1
ATOM 763 N N . ILE A 1 91 ? -7.577 -1.077 21.641 1.00 88.69 91 ILE A N 1
ATOM 764 C CA . ILE A 1 91 ? -8.936 -0.518 21.748 1.00 88.69 91 ILE A CA 1
ATOM 765 C C . ILE A 1 91 ? -10.014 -1.592 21.942 1.00 88.69 91 ILE A C 1
ATOM 767 O O . ILE A 1 91 ? -11.211 -1.296 21.984 1.00 88.69 91 ILE A O 1
ATOM 771 N N . ARG A 1 92 ? -9.622 -2.868 22.081 1.00 86.44 92 ARG A N 1
ATOM 772 C CA . ARG A 1 92 ? -10.553 -4.006 22.124 1.00 86.44 92 ARG A CA 1
ATOM 773 C C . ARG A 1 92 ? -11.631 -3.832 23.183 1.00 86.44 92 ARG A C 1
ATOM 775 O O . ARG A 1 92 ? -12.773 -4.213 22.930 1.00 86.44 92 ARG A O 1
ATOM 782 N N . ASN A 1 93 ? -11.288 -3.257 24.330 1.00 88.44 93 ASN A N 1
ATOM 783 C CA . ASN A 1 93 ? -12.204 -3.048 25.451 1.00 88.44 93 ASN A CA 1
ATOM 784 C C . ASN A 1 93 ? -12.761 -1.621 25.519 1.00 88.44 93 ASN A C 1
ATOM 786 O O . ASN A 1 93 ? -13.501 -1.309 26.446 1.00 88.44 93 ASN A O 1
ATOM 790 N N . ASN A 1 94 ? -12.464 -0.783 24.526 1.00 90.62 94 ASN A N 1
ATOM 791 C CA . ASN A 1 94 ? -12.910 0.600 24.495 1.00 90.62 94 ASN A CA 1
ATOM 792 C C . ASN A 1 94 ? -14.323 0.716 23.917 1.00 90.62 94 ASN A C 1
ATOM 794 O O . ASN A 1 94 ? -14.696 0.031 22.954 1.00 90.62 94 ASN A O 1
ATOM 798 N N . LEU A 1 95 ? -15.103 1.609 24.505 1.00 88.75 95 LEU A N 1
ATOM 799 C CA . LEU A 1 95 ? -16.417 2.036 24.058 1.00 88.75 95 LEU A CA 1
ATOM 800 C C . LEU A 1 95 ? -16.370 3.530 23.764 1.00 88.75 95 LEU A C 1
ATOM 802 O O . LEU A 1 95 ? -15.751 4.290 24.505 1.00 88.75 95 LEU A O 1
ATOM 806 N N . LEU A 1 96 ? -17.048 3.938 22.698 1.00 88.06 96 LEU A N 1
ATOM 807 C CA . LEU A 1 96 ? -17.294 5.333 22.376 1.00 88.06 96 LEU A CA 1
ATOM 808 C C . LEU A 1 96 ? -18.716 5.673 22.808 1.00 88.06 96 LEU A C 1
ATOM 810 O O . LEU A 1 96 ? -19.674 5.069 22.323 1.00 88.06 96 LEU A O 1
ATOM 814 N N . ILE A 1 97 ? -18.853 6.654 23.691 1.00 88.00 97 ILE A N 1
ATOM 815 C CA . ILE A 1 97 ? -20.149 7.148 24.143 1.00 88.00 97 ILE A CA 1
ATOM 816 C C . ILE A 1 97 ? -20.304 8.587 23.657 1.00 88.00 97 ILE A C 1
ATOM 818 O O . ILE A 1 97 ? -19.404 9.409 23.812 1.00 88.00 97 ILE A O 1
ATOM 822 N N . THR A 1 98 ? -21.429 8.874 23.009 1.00 86.44 98 THR A N 1
ATOM 823 C CA . THR A 1 98 ? -21.776 10.193 22.463 1.00 86.44 98 THR A CA 1
ATOM 824 C C . THR A 1 98 ? -23.096 10.670 23.057 1.00 86.44 98 THR A C 1
ATOM 826 O O . THR A 1 98 ? -23.960 9.844 23.344 1.00 86.44 98 THR A O 1
ATOM 829 N N . GLY A 1 99 ? -23.258 11.985 23.203 1.00 79.88 99 GLY A N 1
ATOM 830 C CA . GLY A 1 99 ? -24.478 12.611 23.720 1.00 79.88 99 GLY A CA 1
ATOM 831 C C . GLY A 1 99 ? -24.456 12.852 25.225 1.00 79.88 99 GLY A C 1
ATOM 832 O O . GLY A 1 99 ? -25.504 12.997 25.845 1.00 79.88 99 GLY A O 1
ATOM 833 N N . ILE A 1 100 ? -23.262 12.871 25.825 1.00 74.81 100 ILE A N 1
ATOM 834 C CA . ILE A 1 100 ? -23.095 13.164 27.246 1.00 74.81 100 ILE A CA 1
ATOM 835 C C . ILE A 1 100 ? -22.314 14.468 27.406 1.00 74.81 100 ILE A C 1
ATOM 837 O O . ILE A 1 100 ? -21.100 14.516 27.200 1.00 74.81 100 ILE A O 1
ATOM 841 N N . THR A 1 101 ? -23.014 15.530 27.802 1.00 65.88 101 THR A N 1
ATOM 842 C CA . THR A 1 101 ? -22.416 16.800 28.224 1.00 65.88 101 THR A CA 1
ATOM 843 C C . THR A 1 101 ? -21.968 16.677 29.676 1.00 65.88 101 THR A C 1
ATOM 845 O O . THR A 1 101 ? -22.787 16.720 30.592 1.00 65.88 101 THR A O 1
ATOM 848 N N . MET A 1 102 ? -20.670 16.496 29.903 1.00 65.75 102 MET A N 1
ATOM 849 C CA . MET A 1 102 ? -20.114 16.449 31.257 1.00 65.75 102 MET A CA 1
ATOM 850 C C . MET A 1 102 ? -19.010 17.473 31.446 1.00 65.75 102 MET A C 1
ATOM 852 O O . MET A 1 102 ? -17.987 17.411 30.766 1.00 65.75 102 MET A O 1
ATOM 856 N N . ASP A 1 103 ? -19.178 18.355 32.425 1.00 60.34 103 ASP A N 1
ATOM 857 C CA . ASP A 1 103 ? -18.177 19.338 32.859 1.00 60.34 103 ASP A CA 1
ATOM 858 C C . ASP A 1 103 ? -17.193 18.741 33.879 1.00 60.34 103 ASP A C 1
ATOM 860 O O . ASP A 1 103 ? -16.778 19.381 34.843 1.00 60.34 103 ASP A O 1
ATOM 864 N N . ALA A 1 104 ? -16.828 17.470 33.699 1.00 57.97 104 ALA A N 1
ATOM 865 C CA . ALA A 1 104 ? -15.859 16.814 34.561 1.00 57.97 104 ALA A CA 1
ATOM 866 C C . ALA A 1 104 ? -14.444 17.259 34.164 1.00 57.97 104 ALA A C 1
ATOM 868 O O . ALA A 1 104 ? -13.957 16.906 33.092 1.00 57.97 104 ALA A O 1
ATOM 869 N N . GLN A 1 105 ? -13.787 18.038 35.029 1.00 59.19 105 GLN A N 1
ATOM 870 C CA . GLN A 1 105 ? -12.371 18.398 34.866 1.00 59.19 105 GLN A CA 1
ATOM 871 C C . GLN A 1 105 ? -11.410 17.254 35.241 1.00 59.19 105 GLN A C 1
ATOM 873 O O . GLN A 1 105 ? -10.245 17.309 34.865 1.00 59.19 105 GLN A O 1
ATOM 878 N N . ASN A 1 106 ? -11.894 16.222 35.947 1.00 69.69 106 ASN A N 1
ATOM 879 C CA . ASN A 1 106 ? -11.090 15.104 36.447 1.00 69.69 106 ASN A CA 1
ATOM 880 C C . ASN A 1 106 ? -11.584 13.751 35.915 1.00 69.69 106 ASN A C 1
ATOM 882 O O . ASN A 1 106 ? -12.783 13.464 35.959 1.00 69.69 106 ASN A O 1
ATOM 886 N N . ASP A 1 107 ? -10.638 12.889 35.533 1.00 73.94 107 ASP A N 1
ATOM 887 C CA . ASP A 1 107 ? -10.890 11.549 34.981 1.00 73.94 107 ASP A CA 1
ATOM 888 C C . ASP A 1 107 ? -11.634 10.629 35.971 1.00 73.94 107 ASP A C 1
ATOM 890 O O . ASP A 1 107 ? -12.554 9.916 35.585 1.00 73.94 107 ASP A O 1
ATOM 894 N N . SER A 1 108 ? -11.331 10.708 37.272 1.00 77.25 108 SER A N 1
ATOM 895 C CA . SER A 1 108 ? -11.982 9.859 38.289 1.00 77.25 108 SER A CA 1
ATOM 896 C C . SER A 1 108 ? -13.479 10.158 38.466 1.00 77.25 108 SER A C 1
ATOM 898 O O . SER A 1 108 ? -14.274 9.247 38.678 1.00 77.25 108 SER A O 1
ATOM 900 N N . ILE A 1 109 ? -13.889 11.425 38.324 1.00 80.06 109 ILE A N 1
ATOM 901 C CA . ILE A 1 109 ? -15.309 11.813 38.376 1.00 80.06 109 ILE A CA 1
ATOM 902 C C . ILE A 1 109 ? -16.032 11.308 37.121 1.00 80.06 109 ILE A C 1
ATOM 904 O O . ILE A 1 109 ? -17.198 10.916 37.181 1.00 80.06 109 ILE A O 1
ATOM 908 N N . LEU A 1 110 ? -15.334 11.316 35.981 1.00 81.25 110 LEU A N 1
ATOM 909 C CA . LEU A 1 110 ? -15.859 10.818 34.717 1.00 81.25 110 LEU A CA 1
ATOM 910 C C . LEU A 1 110 ? -16.099 9.305 34.780 1.00 81.25 110 LEU A C 1
ATOM 912 O O . LEU A 1 110 ? -17.153 8.853 34.345 1.00 81.25 110 LEU A O 1
ATOM 916 N N . GLU A 1 111 ? -15.172 8.541 35.361 1.00 84.94 111 GLU A N 1
ATOM 917 C CA . GLU A 1 111 ? -15.316 7.096 35.574 1.00 84.94 111 GLU A CA 1
ATOM 918 C C . GLU A 1 111 ? -16.559 6.766 36.409 1.00 84.94 111 GLU A C 1
ATOM 920 O O . GLU A 1 111 ? -17.443 6.061 35.923 1.00 84.94 111 GLU A O 1
ATOM 925 N N . GLU A 1 112 ? -16.694 7.342 37.608 1.00 83.25 112 GLU A N 1
ATOM 926 C CA . GLU A 1 112 ? -17.844 7.072 38.487 1.00 83.25 112 GLU A CA 1
ATOM 927 C C . GLU A 1 112 ? -19.185 7.442 37.843 1.00 83.25 112 GLU A C 1
ATOM 929 O O . GLU A 1 112 ? -20.191 6.747 38.003 1.00 83.25 112 GLU A O 1
ATOM 934 N N . ALA A 1 113 ? -19.229 8.560 37.123 1.00 83.94 113 ALA A N 1
ATOM 935 C CA . ALA A 1 113 ? -20.445 8.996 36.457 1.00 83.94 113 ALA A CA 1
ATOM 936 C C . ALA A 1 113 ? -20.790 8.122 35.241 1.00 83.94 113 ALA A C 1
ATOM 938 O O . ALA A 1 113 ? -21.971 7.867 35.005 1.00 83.94 113 ALA A O 1
ATOM 939 N N . MET A 1 114 ? -19.794 7.613 34.505 1.00 83.50 114 MET A N 1
ATOM 940 C CA . MET A 1 114 ? -20.022 6.619 33.452 1.00 83.50 114 MET A CA 1
ATOM 941 C C . MET A 1 114 ? -20.526 5.292 34.029 1.00 83.50 114 MET A C 1
ATOM 943 O O . MET A 1 114 ? -21.456 4.714 33.467 1.00 83.50 114 MET A O 1
ATOM 947 N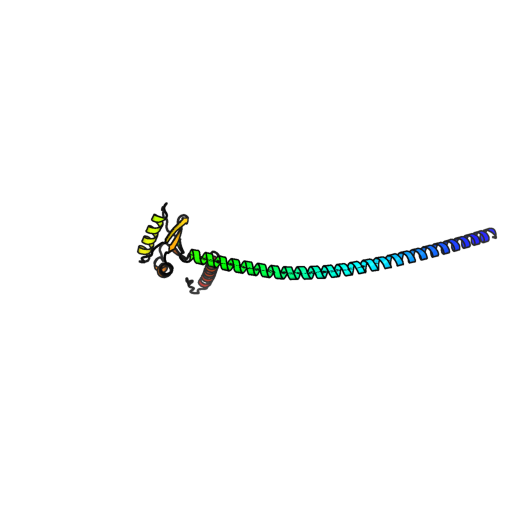 N . GLU A 1 115 ? -19.981 4.829 35.158 1.00 85.88 115 GLU A N 1
ATOM 948 C CA . GLU A 1 115 ? -20.470 3.620 35.835 1.00 85.88 115 GLU A CA 1
ATOM 949 C C . GLU A 1 115 ? -21.929 3.780 36.279 1.00 85.88 115 GLU A C 1
ATOM 951 O O . GLU A 1 115 ? -22.762 2.925 35.974 1.00 85.88 115 GLU A O 1
ATOM 956 N N . LYS A 1 116 ? -22.270 4.911 36.913 1.00 85.00 116 LYS A N 1
ATOM 957 C CA . LYS A 1 116 ? -23.652 5.224 37.314 1.00 85.00 116 LYS A CA 1
ATOM 958 C C . LYS A 1 116 ? -24.595 5.309 36.118 1.00 85.00 116 LYS A C 1
ATOM 960 O O . LYS A 1 116 ? -25.709 4.802 36.202 1.00 85.00 116 LYS A O 1
ATOM 965 N N . MET A 1 117 ? -24.160 5.915 35.011 1.00 84.31 117 MET A N 1
ATOM 966 C CA . MET A 1 117 ? -24.961 5.993 33.788 1.00 84.31 117 MET A CA 1
ATOM 967 C C . MET A 1 117 ? -25.258 4.592 33.247 1.00 84.31 117 MET A C 1
ATOM 969 O O . MET A 1 117 ? -26.416 4.275 32.998 1.00 84.31 117 MET A O 1
ATOM 973 N N . ILE A 1 118 ? -24.249 3.720 33.143 1.00 84.31 118 ILE A N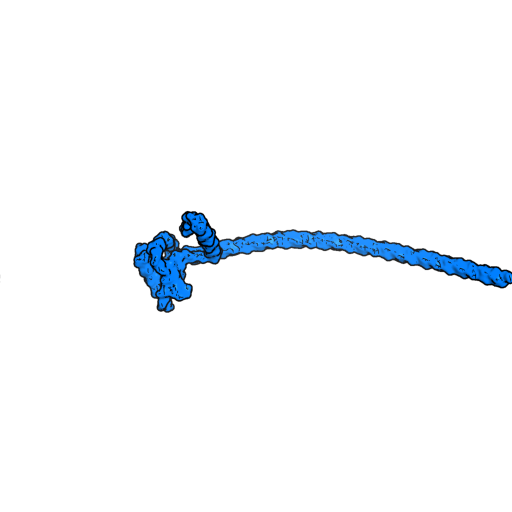 1
ATOM 974 C CA . ILE A 1 118 ? -24.436 2.342 32.665 1.00 84.31 118 ILE A CA 1
ATOM 975 C C . ILE A 1 118 ? -25.357 1.550 33.605 1.00 84.31 118 ILE A C 1
ATOM 977 O O . ILE A 1 118 ? -26.236 0.823 33.135 1.00 84.31 118 ILE A O 1
ATOM 981 N N . GLU A 1 119 ? -25.206 1.708 34.921 1.00 86.81 119 GLU A N 1
ATOM 982 C CA . GLU A 1 119 ? -26.055 1.026 35.899 1.00 86.81 119 GLU A CA 1
ATOM 983 C C . GLU A 1 119 ? -27.512 1.513 35.838 1.00 86.81 119 GLU A C 1
ATOM 985 O O . GLU A 1 119 ? -28.427 0.693 35.846 1.00 86.81 119 GL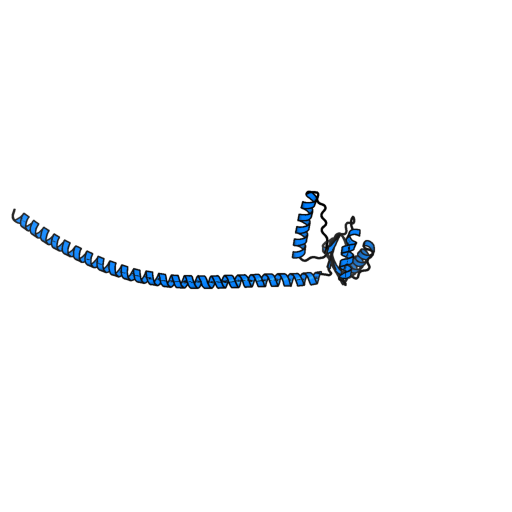U A O 1
ATOM 990 N N . GLN A 1 120 ? -27.749 2.820 35.706 1.00 82.88 120 GLN A N 1
ATOM 991 C CA . GLN A 1 120 ? -29.098 3.392 35.613 1.00 82.88 120 GLN A CA 1
ATOM 992 C C . GLN A 1 120 ? -29.789 3.060 34.289 1.00 82.88 120 GLN A C 1
ATOM 994 O O . GLN A 1 120 ? -30.970 2.716 34.265 1.00 82.88 120 GLN A O 1
ATOM 999 N N . GLU A 1 121 ? -29.058 3.166 33.184 1.00 81.44 121 GLU A N 1
ATOM 1000 C CA . GLU A 1 121 ? -29.618 3.081 31.838 1.00 81.44 121 GLU A CA 1
ATOM 1001 C C . GLU A 1 121 ? -29.734 1.648 31.324 1.00 81.44 121 GLU A C 1
ATOM 1003 O O . GLU A 1 121 ? -30.713 1.279 30.670 1.00 81.44 121 GLU A O 1
ATOM 1008 N N . LEU A 1 122 ? -28.730 0.818 31.613 1.00 81.06 122 LEU A N 1
ATOM 1009 C CA . LEU A 1 122 ? -28.656 -0.550 31.104 1.00 81.06 122 LEU A CA 1
ATOM 1010 C C . LEU A 1 122 ? -28.954 -1.601 32.179 1.00 81.06 122 LEU A C 1
ATOM 1012 O O . LEU A 1 122 ? -29.167 -2.762 31.819 1.00 81.06 122 LEU A O 1
ATOM 1016 N N . MET A 1 123 ? -29.031 -1.208 33.460 1.00 80.50 123 MET A N 1
ATOM 1017 C CA . MET A 1 123 ? -29.166 -2.111 34.615 1.00 80.50 123 MET A CA 1
ATOM 1018 C C . MET A 1 123 ? -28.015 -3.123 34.701 1.00 80.50 123 MET A C 1
ATOM 1020 O O . MET A 1 123 ? -28.208 -4.284 35.067 1.00 80.50 123 MET A O 1
ATOM 1024 N N . LEU A 1 124 ? -26.807 -2.691 34.328 1.00 81.25 124 LEU A N 1
ATOM 1025 C CA . LEU A 1 124 ? -25.598 -3.509 34.342 1.00 81.25 124 LEU A CA 1
ATOM 1026 C C . LEU A 1 124 ? -24.582 -2.915 35.315 1.00 81.25 124 LEU A C 1
ATOM 1028 O O . LEU A 1 124 ? -24.190 -1.762 35.181 1.00 81.25 124 LEU A O 1
ATOM 1032 N N . LYS A 1 125 ? -24.106 -3.730 36.259 1.00 80.50 125 LYS A N 1
ATOM 1033 C CA . LYS A 1 125 ? -22.938 -3.391 37.076 1.00 80.50 125 LYS A CA 1
ATOM 1034 C C . LYS A 1 125 ? -21.681 -3.725 36.291 1.00 80.50 125 LYS A C 1
ATOM 1036 O O . LYS A 1 125 ? -21.435 -4.897 36.013 1.00 80.50 125 LYS A O 1
ATOM 1041 N N . THR A 1 126 ? -20.905 -2.709 35.938 1.00 82.00 126 THR A N 1
ATOM 1042 C CA . THR A 1 126 ? -19.680 -2.861 35.147 1.00 82.00 126 THR A CA 1
ATOM 1043 C C . THR A 1 126 ? -18.566 -2.020 35.737 1.00 82.00 126 THR A C 1
ATOM 1045 O O . THR A 1 126 ? -18.835 -0.922 36.211 1.00 82.00 126 THR A O 1
ATOM 1048 N N . LYS A 1 127 ? -17.330 -2.519 35.667 1.00 86.25 127 LYS A N 1
ATOM 1049 C CA . LYS A 1 127 ? -16.147 -1.790 36.139 1.00 86.25 127 LYS A CA 1
ATOM 1050 C C . LYS A 1 127 ? -15.418 -1.123 34.984 1.00 86.25 127 LYS A C 1
ATOM 1052 O O . LYS A 1 127 ? -15.001 -1.800 34.036 1.00 86.25 127 LYS A O 1
ATOM 1057 N N . ILE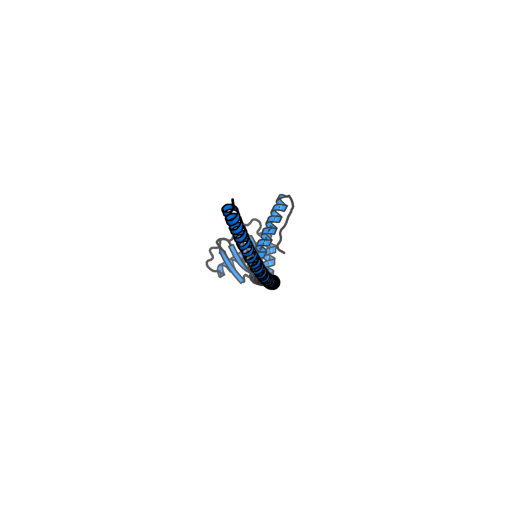 A 1 128 ? -15.231 0.184 35.084 1.00 88.25 128 ILE A N 1
ATOM 1058 C CA . ILE A 1 128 ? -14.450 0.962 34.127 1.00 88.25 128 ILE A CA 1
ATOM 1059 C C . ILE A 1 128 ? -12.992 0.980 34.584 1.00 88.25 128 ILE A C 1
ATOM 1061 O O . ILE A 1 128 ? -12.690 1.087 35.767 1.00 88.25 128 ILE A O 1
ATOM 1065 N N . LYS A 1 129 ? -12.068 0.820 33.636 1.00 87.12 129 LYS A N 1
ATOM 1066 C CA . LYS A 1 129 ? -10.632 0.918 33.904 1.00 87.12 129 LYS A CA 1
ATOM 1067 C C . LYS A 1 129 ? -10.144 2.353 33.763 1.00 87.12 129 LYS A C 1
ATOM 1069 O O . LYS A 1 129 ? -9.333 2.777 34.578 1.00 87.12 129 LYS A O 1
ATOM 1074 N N . LYS A 1 130 ? -10.577 3.035 32.697 1.00 87.69 130 LYS A N 1
ATOM 1075 C CA . LYS A 1 130 ? -10.278 4.443 32.412 1.00 87.69 130 LYS A CA 1
ATOM 1076 C C . LYS A 1 130 ? -11.395 5.082 31.604 1.00 87.69 130 LYS A C 1
ATOM 1078 O O . LYS A 1 130 ? -11.952 4.435 30.718 1.00 87.69 130 LYS A O 1
ATOM 1083 N N . ALA A 1 131 ? -11.658 6.361 31.836 1.00 87.81 131 ALA A N 1
ATOM 1084 C CA . ALA A 1 131 ? -12.513 7.169 30.973 1.00 87.81 131 ALA A CA 1
ATOM 1085 C C . ALA A 1 131 ? -11.797 8.461 30.569 1.00 87.81 131 ALA A C 1
ATOM 1087 O O . ALA A 1 131 ? -11.137 9.091 31.388 1.00 87.81 131 ALA A O 1
ATOM 1088 N N . HIS A 1 132 ? -11.935 8.866 29.306 1.00 86.94 132 HIS A N 1
ATOM 1089 C CA . HIS A 1 132 ? -11.370 10.117 28.809 1.00 86.94 132 HIS A CA 1
ATOM 1090 C C . HIS A 1 132 ? -12.334 10.837 27.866 1.00 86.94 132 HIS A C 1
ATOM 1092 O O . HIS A 1 132 ? -12.988 10.224 27.020 1.00 86.94 132 HIS A O 1
ATOM 1098 N N . LYS A 1 133 ? -12.419 12.161 27.995 1.00 84.56 133 LYS A N 1
ATOM 1099 C CA . LYS A 1 133 ? -13.311 13.003 27.192 1.00 84.56 133 LYS A CA 1
ATOM 1100 C C . LYS A 1 133 ? -12.659 13.368 25.854 1.00 84.56 133 LYS A C 1
ATOM 1102 O O . LYS A 1 133 ? -11.525 13.827 25.814 1.00 84.56 133 LYS A O 1
ATOM 1107 N N . ILE A 1 134 ? -13.390 13.205 24.752 1.00 83.50 134 ILE A N 1
ATOM 1108 C CA . ILE A 1 134 ? -12.930 13.494 23.382 1.00 83.50 134 ILE A CA 1
ATOM 1109 C C . ILE A 1 134 ? -13.867 14.523 22.746 1.00 83.50 134 ILE A C 1
ATOM 1111 O O . ILE A 1 134 ? -14.646 14.233 21.843 1.00 83.50 134 ILE A O 1
ATOM 1115 N N . GLY A 1 135 ? -13.803 15.757 23.242 1.00 78.81 135 GLY A N 1
ATOM 1116 C CA . GLY A 1 135 ? -14.675 16.857 22.815 1.00 78.81 135 GLY A CA 1
ATOM 1117 C C . GLY A 1 135 ? -15.881 17.053 23.734 1.00 78.81 135 GLY A C 1
ATOM 1118 O O . GLY A 1 135 ? -15.967 16.434 24.784 1.00 78.81 135 GLY A O 1
ATOM 1119 N N . GLN A 1 136 ? -16.802 17.950 23.376 1.00 78.06 136 GLN A N 1
ATOM 1120 C CA . GLN A 1 136 ? -17.843 18.423 24.304 1.00 78.06 136 GLN A CA 1
ATOM 1121 C C . GLN A 1 136 ? -18.832 17.334 24.749 1.00 78.06 136 GLN A C 1
ATOM 1123 O O . GLN A 1 136 ? -19.158 17.283 25.933 1.00 78.06 136 GLN A O 1
ATOM 1128 N N . GLU A 1 137 ? -19.235 16.451 23.830 1.00 83.56 137 GLU A N 1
ATOM 1129 C CA . GLU A 1 137 ? -20.308 15.463 24.038 1.00 83.56 137 GLU A CA 1
ATOM 1130 C C . GLU A 1 137 ? -19.871 14.012 23.796 1.00 83.56 137 GLU A C 1
ATOM 1132 O O . GLU A 1 137 ? -20.711 13.129 23.616 1.00 83.56 137 GLU A O 1
ATOM 1137 N N . ARG A 1 138 ? -18.563 13.749 23.705 1.00 85.69 138 ARG A N 1
ATOM 1138 C CA . ARG A 1 138 ? -18.034 12.409 23.416 1.00 85.69 138 ARG A CA 1
ATOM 1139 C C . ARG A 1 138 ? -17.007 11.997 24.453 1.00 85.69 138 ARG A C 1
ATOM 1141 O O . ARG A 1 138 ? -16.158 12.799 24.840 1.00 85.69 138 ARG A O 1
ATOM 1148 N N . CYS A 1 139 ? -17.030 10.732 24.841 1.00 86.88 139 CYS A N 1
ATOM 1149 C CA . CYS A 1 139 ? -16.015 10.130 25.694 1.00 86.88 139 CYS A CA 1
ATOM 1150 C C . CYS A 1 139 ? -15.654 8.718 25.223 1.00 86.88 139 CYS A C 1
ATOM 1152 O O . CYS A 1 139 ? -16.466 8.010 24.623 1.00 86.88 139 CYS A O 1
ATOM 1154 N N . ILE A 1 140 ? -14.409 8.329 25.492 1.00 89.31 140 ILE A N 1
ATOM 1155 C CA . ILE A 1 140 ? -13.935 6.956 25.368 1.00 89.31 140 ILE A CA 1
ATOM 1156 C C . ILE A 1 140 ? -13.850 6.349 26.759 1.00 89.31 140 ILE A C 1
ATOM 1158 O O . ILE A 1 140 ? -13.309 6.957 27.682 1.00 89.31 140 ILE A O 1
ATOM 1162 N N . VAL A 1 141 ? -14.364 5.133 26.882 1.00 90.00 141 VAL A N 1
ATOM 1163 C CA . VAL A 1 141 ? -14.380 4.360 28.120 1.00 90.00 141 VAL A CA 1
ATOM 1164 C C . VAL A 1 141 ? -13.690 3.024 27.876 1.00 90.00 141 VAL A C 1
ATOM 1166 O O . VAL A 1 141 ? -14.157 2.225 27.067 1.00 90.00 141 VAL A O 1
ATOM 1169 N N . GLU A 1 142 ? -12.579 2.771 28.565 1.00 91.31 142 GLU A N 1
ATOM 1170 C CA . GLU A 1 142 ? -11.887 1.480 28.581 1.00 91.31 142 GLU A CA 1
ATOM 1171 C C . GLU A 1 142 ? -12.510 0.588 29.662 1.00 91.31 142 GLU A C 1
ATOM 1173 O O . GLU A 1 142 ? -12.417 0.875 30.857 1.00 91.31 142 GLU A O 1
ATOM 1178 N N . MET A 1 143 ? -13.133 -0.517 29.252 1.00 89.50 143 MET A N 1
ATOM 1179 C CA . MET A 1 143 ? -13.697 -1.504 30.175 1.00 89.50 143 MET A CA 1
ATOM 1180 C C . MET A 1 143 ? -12.608 -2.388 30.794 1.00 89.50 143 MET A C 1
ATOM 1182 O O . MET A 1 143 ? -11.657 -2.784 30.114 1.00 89.50 143 MET A O 1
ATOM 1186 N N . ALA A 1 144 ? -12.784 -2.781 32.060 1.00 88.56 144 ALA A N 1
ATOM 1187 C CA . ALA A 1 144 ? -11.890 -3.744 32.707 1.00 88.56 144 ALA A CA 1
ATOM 1188 C C . ALA A 1 144 ? -11.974 -5.139 32.056 1.00 88.56 144 ALA A C 1
ATOM 1190 O O . ALA A 1 144 ? -10.951 -5.784 31.827 1.00 88.56 144 ALA A O 1
ATOM 1191 N N . GLU A 1 145 ? -13.186 -5.578 31.699 1.00 88.00 145 GLU A N 1
ATOM 1192 C CA . GLU A 1 145 ? -13.437 -6.888 31.097 1.00 88.00 145 GLU A CA 1
ATOM 1193 C C . GLU A 1 145 ? -14.111 -6.785 29.723 1.00 88.00 145 GLU A C 1
ATOM 1195 O O . GLU A 1 145 ? -15.076 -6.045 29.516 1.00 88.00 145 GLU A O 1
ATOM 1200 N N . TRP A 1 146 ? -13.653 -7.609 28.775 1.00 84.50 146 TRP A N 1
ATOM 1201 C CA . TRP A 1 146 ? -14.250 -7.690 27.436 1.00 84.50 146 TRP A CA 1
ATOM 1202 C C . TRP A 1 146 ? -15.706 -8.182 27.471 1.00 84.50 146 TRP A C 1
ATOM 1204 O O . TRP A 1 146 ? -16.530 -7.755 26.661 1.00 84.50 146 TRP A O 1
ATOM 1214 N N . GLY A 1 147 ? -16.041 -9.061 28.422 1.00 86.25 147 GLY A N 1
ATOM 1215 C CA . GLY A 1 147 ? -17.399 -9.580 28.587 1.00 86.25 147 GLY A CA 1
ATOM 1216 C C . GLY A 1 147 ? -18.420 -8.474 28.860 1.00 86.25 147 GLY A C 1
ATOM 1217 O O . GLY A 1 147 ? -19.512 -8.496 28.291 1.00 86.25 147 GLY A O 1
ATOM 1218 N N . ASP A 1 148 ? -18.047 -7.472 29.655 1.00 86.44 148 ASP A N 1
ATOM 1219 C CA . ASP A 1 148 ? -18.921 -6.345 29.981 1.00 86.44 148 ASP A CA 1
ATOM 1220 C C . ASP A 1 148 ? -19.136 -5.423 28.781 1.00 86.44 148 ASP A C 1
ATOM 1222 O O . ASP A 1 148 ? -20.276 -5.046 28.505 1.00 86.44 148 ASP A O 1
ATOM 1226 N N . LYS A 1 149 ? -18.095 -5.181 27.969 1.00 86.31 149 LYS A N 1
ATOM 1227 C CA . LYS A 1 149 ? -18.241 -4.489 26.675 1.00 86.31 149 LYS A CA 1
ATOM 1228 C C . LYS A 1 149 ? -19.284 -5.175 25.786 1.00 86.31 149 LYS A C 1
ATOM 1230 O O . LYS A 1 149 ? -20.144 -4.509 25.210 1.00 86.31 149 LYS A O 1
ATOM 1235 N N . VAL A 1 150 ? -19.237 -6.505 25.673 1.00 85.88 150 VAL A N 1
ATOM 1236 C CA . VAL A 1 150 ? -20.189 -7.264 24.841 1.00 85.88 150 VAL A CA 1
ATOM 1237 C C . VAL A 1 150 ? -21.615 -7.157 25.381 1.00 85.88 150 VAL A C 1
ATOM 1239 O O . VAL A 1 150 ? -22.548 -7.000 24.593 1.00 85.88 150 VAL A O 1
ATOM 1242 N N . LYS A 1 151 ? -21.804 -7.215 26.705 1.00 87.00 151 LYS A N 1
ATOM 1243 C CA . LYS A 1 151 ? -23.125 -7.041 27.331 1.00 87.00 151 LYS A CA 1
ATOM 1244 C C . LYS A 1 151 ? -23.686 -5.644 27.060 1.00 87.00 151 LYS A C 1
ATOM 1246 O O . LYS A 1 151 ? -24.810 -5.539 26.578 1.00 87.00 151 LYS A O 1
ATOM 1251 N N . ILE A 1 152 ? -22.887 -4.594 27.269 1.00 86.31 152 ILE A N 1
ATOM 1252 C CA . ILE A 1 152 ? -23.281 -3.203 26.996 1.00 86.31 152 ILE A CA 1
ATOM 1253 C C . ILE A 1 152 ? -23.707 -3.040 25.529 1.00 86.31 152 ILE A C 1
ATOM 1255 O O . ILE A 1 152 ? -24.767 -2.489 25.240 1.00 86.31 152 ILE A O 1
ATOM 1259 N N . LEU A 1 153 ? -22.930 -3.582 24.585 1.00 86.06 153 LEU A N 1
ATOM 1260 C CA . LEU A 1 153 ? -23.239 -3.482 23.155 1.00 86.06 153 LEU A CA 1
ATOM 1261 C C . LEU A 1 153 ? -24.490 -4.264 22.730 1.00 86.06 153 LEU A C 1
ATOM 1263 O O . LEU A 1 153 ? -25.110 -3.892 21.732 1.00 86.06 153 LEU A O 1
ATOM 1267 N N . LYS A 1 154 ? -24.868 -5.324 23.454 1.00 85.12 154 LYS A N 1
ATOM 1268 C CA . LYS A 1 154 ? -26.128 -6.054 23.233 1.00 85.12 154 LYS A CA 1
ATOM 1269 C C . LYS A 1 154 ? -27.325 -5.278 23.776 1.00 85.12 154 LYS A C 1
ATOM 1271 O O . LYS A 1 154 ? -28.338 -5.157 23.091 1.00 85.12 154 LYS A O 1
ATOM 1276 N N . GLU A 1 155 ? -27.179 -4.708 24.967 1.00 85.38 155 GLU A N 1
ATOM 1277 C CA . GLU A 1 155 ? -28.251 -4.002 25.672 1.00 85.38 155 GLU A CA 1
ATOM 1278 C C . GLU A 1 155 ? -28.448 -2.556 25.201 1.00 85.38 155 GLU A C 1
ATOM 1280 O O . GLU A 1 155 ? -29.477 -1.954 25.504 1.00 85.38 155 GLU A O 1
ATOM 1285 N N . LYS A 1 156 ? -27.541 -2.006 24.378 1.00 82.94 156 LYS A N 1
ATOM 1286 C CA . LYS A 1 156 ? -27.638 -0.635 23.840 1.00 82.94 156 LYS A CA 1
ATOM 1287 C C . LYS A 1 156 ? -28.952 -0.318 23.118 1.00 82.94 156 LYS A C 1
ATOM 1289 O O . LYS A 1 156 ? -29.286 0.846 22.939 1.00 82.94 156 LYS A O 1
ATOM 1294 N N . ALA A 1 157 ? -29.711 -1.331 22.692 1.00 81.19 157 ALA A N 1
ATOM 1295 C CA . ALA A 1 157 ? -31.046 -1.138 22.131 1.00 81.19 157 ALA A CA 1
ATOM 1296 C C . ALA A 1 157 ? -32.021 -0.467 23.120 1.00 81.19 157 ALA A C 1
ATOM 1298 O O . ALA A 1 157 ? -32.947 0.204 22.673 1.00 81.19 157 ALA A O 1
ATOM 1299 N N . LYS A 1 158 ? -31.797 -0.599 24.435 1.00 82.38 158 LYS A N 1
ATOM 1300 C CA . LYS A 1 158 ? -32.570 0.076 25.493 1.00 82.38 158 LYS A CA 1
ATOM 1301 C C . LYS A 1 158 ? -32.405 1.596 25.483 1.00 82.38 158 LYS A C 1
ATOM 1303 O O . LYS A 1 158 ? -33.313 2.306 25.893 1.00 82.38 158 LYS A O 1
ATOM 1308 N N . LEU A 1 159 ? -31.288 2.092 24.950 1.00 80.88 159 LEU A N 1
ATOM 1309 C CA . LEU A 1 159 ? -31.015 3.525 24.798 1.00 80.88 159 LEU A CA 1
ATOM 1310 C C . LEU A 1 159 ? -31.733 4.136 23.586 1.00 80.88 159 LEU A C 1
ATOM 1312 O O . LEU A 1 159 ? -31.629 5.332 23.330 1.00 80.88 159 LEU A O 1
ATOM 1316 N N . ARG A 1 160 ? -32.460 3.330 22.801 1.00 77.56 160 ARG A N 1
ATOM 1317 C CA . ARG A 1 160 ? -33.141 3.801 21.594 1.00 77.56 160 ARG A CA 1
ATOM 1318 C C . ARG A 1 160 ? -34.223 4.820 21.960 1.00 77.56 160 ARG A C 1
ATOM 1320 O O . ARG A 1 160 ? -35.207 4.474 22.601 1.00 77.56 160 ARG A O 1
ATOM 1327 N N . GLY A 1 161 ? -34.056 6.051 21.480 1.00 77.50 161 GLY A N 1
ATOM 1328 C CA . GLY A 1 161 ? -34.954 7.176 21.770 1.00 77.50 161 GLY A CA 1
ATOM 1329 C C . GLY A 1 161 ? -34.407 8.155 22.810 1.00 77.50 161 GLY A C 1
ATOM 1330 O O . GLY A 1 161 ? -35.029 9.188 23.027 1.00 77.50 161 GLY A O 1
ATOM 1331 N N . LYS A 1 162 ? -33.252 7.857 23.416 1.00 81.44 162 LYS A N 1
ATOM 1332 C CA . LYS A 1 162 ? -32.452 8.819 24.180 1.00 81.44 162 LYS A CA 1
ATOM 1333 C C . LYS A 1 162 ? -31.391 9.441 23.270 1.00 81.44 162 LYS A C 1
ATOM 1335 O O . LYS A 1 162 ? -30.995 8.828 22.280 1.00 81.44 162 LYS A O 1
ATOM 1340 N N . ASP A 1 163 ? -30.886 10.612 23.649 1.00 83.19 163 ASP A N 1
ATOM 1341 C CA . ASP A 1 163 ? -29.799 11.300 22.934 1.00 83.19 163 ASP A CA 1
ATOM 1342 C C . ASP A 1 163 ? -28.408 10.705 23.226 1.00 83.19 163 ASP A C 1
ATOM 1344 O O . ASP A 1 163 ? -27.396 11.250 22.797 1.00 83.19 163 ASP A O 1
ATOM 1348 N N . ILE A 1 164 ? -28.343 9.563 23.923 1.00 85.31 164 ILE A N 1
ATOM 1349 C CA . ILE A 1 164 ? -27.103 8.873 24.293 1.00 85.31 164 ILE A CA 1
ATOM 1350 C C . ILE A 1 164 ? -26.865 7.690 23.352 1.00 85.31 164 ILE A C 1
ATOM 1352 O O . ILE A 1 164 ? -27.686 6.776 23.243 1.00 85.31 164 ILE A O 1
ATOM 1356 N N . PHE A 1 165 ? -25.691 7.659 22.724 1.00 86.44 165 PHE A N 1
ATOM 1357 C CA . PHE A 1 165 ? -25.284 6.610 21.792 1.00 86.44 165 PHE A CA 1
ATOM 1358 C C . PHE A 1 165 ? -24.025 5.905 22.282 1.00 86.44 165 PHE A C 1
ATOM 1360 O O . PHE A 1 165 ? -23.027 6.556 22.576 1.00 86.44 165 PHE A O 1
ATOM 1367 N N . ILE A 1 166 ? -24.058 4.570 22.314 1.00 87.56 166 ILE A N 1
ATOM 1368 C CA . ILE A 1 166 ? -22.907 3.732 22.671 1.00 87.56 166 ILE A CA 1
ATOM 1369 C C . ILE A 1 166 ? -22.487 2.891 21.465 1.00 87.56 166 ILE A C 1
ATOM 1371 O O . ILE A 1 166 ? -23.251 2.068 20.941 1.00 87.56 166 ILE A O 1
ATOM 1375 N N . GLU A 1 167 ? -21.242 3.069 21.044 1.00 86.75 167 GLU A N 1
ATOM 1376 C CA . GLU A 1 167 ? -20.604 2.323 19.966 1.00 86.75 167 GLU A CA 1
ATOM 1377 C C . GLU A 1 167 ? -19.308 1.665 20.456 1.00 86.75 167 GLU A C 1
ATOM 1379 O O . GLU A 1 167 ? -18.742 2.026 21.486 1.00 86.75 167 GLU A O 1
ATOM 1384 N N . ALA A 1 168 ? -18.849 0.641 19.736 1.00 86.88 168 ALA A N 1
ATOM 1385 C CA . ALA A 1 168 ? -17.508 0.122 19.958 1.00 86.88 168 ALA A CA 1
ATOM 1386 C C . ALA A 1 168 ? -16.501 1.137 19.413 1.00 86.88 168 ALA A C 1
ATOM 1388 O O . ALA A 1 168 ? -16.722 1.685 18.334 1.00 86.88 168 ALA A O 1
ATOM 1389 N N . ASP A 1 169 ? -15.401 1.348 20.130 1.00 87.62 169 ASP A N 1
ATOM 1390 C CA . ASP A 1 169 ? -14.251 2.023 19.539 1.00 87.62 169 ASP A CA 1
ATOM 1391 C C . ASP A 1 169 ? -13.638 1.092 18.482 1.00 87.62 169 ASP A C 1
ATOM 1393 O O . ASP A 1 169 ? -13.422 -0.097 18.746 1.00 87.62 169 ASP A O 1
ATOM 1397 N N . LEU A 1 170 ? -13.459 1.614 17.272 1.00 85.75 170 LEU A N 1
ATOM 1398 C CA . LE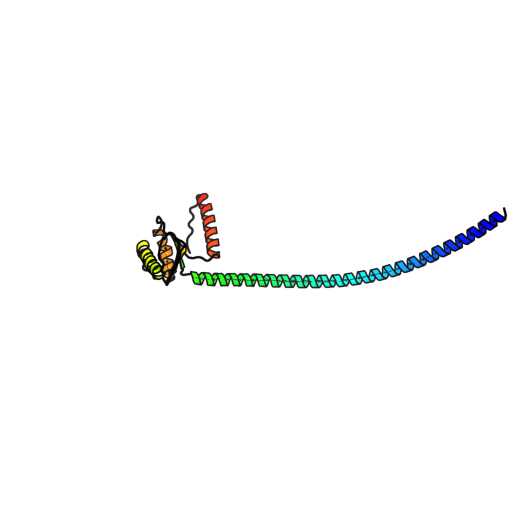U A 1 170 ? -13.065 0.866 16.079 1.00 85.75 170 LEU A CA 1
ATOM 1399 C C . LEU A 1 170 ? -11.823 1.504 15.473 1.00 85.75 170 LEU A C 1
ATOM 1401 O O . LEU A 1 170 ? -11.695 2.732 15.476 1.00 85.75 170 LEU A O 1
ATOM 1405 N N . THR A 1 171 ? -10.955 0.689 14.878 1.00 88.12 171 THR A N 1
ATOM 1406 C CA . THR A 1 171 ? -9.784 1.199 14.154 1.00 88.12 171 THR A CA 1
ATOM 1407 C C . THR A 1 171 ? -10.222 2.034 12.951 1.00 88.12 171 THR A C 1
ATOM 1409 O O . THR A 1 171 ? -11.355 1.935 12.467 1.00 88.12 171 THR A O 1
ATOM 1412 N N . LYS A 1 172 ? -9.316 2.835 12.380 1.00 86.50 172 LYS A N 1
ATOM 1413 C CA . LYS A 1 172 ? -9.625 3.575 11.142 1.00 86.50 172 LYS A CA 1
ATOM 1414 C C . LYS A 1 172 ? -10.050 2.650 9.996 1.00 86.50 172 LYS A C 1
ATOM 1416 O O . LYS A 1 172 ? -10.875 3.048 9.171 1.00 86.50 172 LYS A O 1
ATOM 1421 N N . HIS A 1 173 ? -9.484 1.447 9.917 1.00 86.50 173 HIS A N 1
ATOM 1422 C CA . HIS A 1 173 ? -9.850 0.464 8.903 1.00 86.50 173 HIS A CA 1
ATOM 1423 C C . HIS A 1 173 ? -11.267 -0.081 9.143 1.00 86.50 173 HIS A C 1
ATOM 1425 O O . HIS A 1 173 ? -12.110 -0.023 8.244 1.00 86.50 173 HIS A O 1
ATOM 1431 N N . GLU A 1 174 ? -11.576 -0.500 10.371 1.00 86.69 174 GLU A N 1
ATOM 1432 C CA . GLU A 1 174 ? -12.910 -0.970 10.760 1.00 86.69 174 GLU A CA 1
ATOM 1433 C C . GLU A 1 174 ? -13.977 0.128 10.595 1.00 86.69 174 GLU A C 1
ATOM 1435 O O . GLU A 1 174 ? -15.065 -0.144 10.088 1.00 86.69 174 GLU A O 1
ATOM 1440 N N . GLN A 1 175 ? -13.663 1.388 10.923 1.00 86.50 175 GLN A N 1
ATOM 1441 C CA . GLN A 1 175 ? -14.550 2.538 10.699 1.00 86.50 175 GLN A CA 1
ATOM 1442 C C . GLN A 1 175 ? -14.883 2.732 9.214 1.00 86.50 175 GLN A C 1
ATOM 1444 O O . GLN A 1 175 ? -16.040 2.998 8.874 1.00 86.50 175 GLN A O 1
ATOM 1449 N N . LYS A 1 176 ? -13.900 2.580 8.312 1.00 89.06 176 LYS A N 1
ATOM 1450 C CA . LYS A 1 176 ? -14.127 2.649 6.857 1.00 89.06 176 LYS A CA 1
ATOM 1451 C C . LYS A 1 176 ? -15.058 1.532 6.391 1.00 89.06 176 LYS A C 1
ATOM 1453 O O . LYS A 1 176 ? -16.015 1.817 5.670 1.00 89.06 176 LYS A O 1
ATOM 1458 N N . ILE A 1 177 ? -14.819 0.295 6.835 1.00 88.81 177 ILE A N 1
ATOM 1459 C CA . ILE A 1 177 ? -15.683 -0.853 6.522 1.00 88.81 177 ILE A CA 1
ATOM 1460 C C . ILE A 1 177 ? -17.100 -0.591 7.034 1.00 88.81 177 ILE A C 1
ATOM 1462 O O . ILE A 1 177 ? -18.073 -0.740 6.297 1.00 88.81 177 ILE A O 1
ATOM 1466 N N . GLN A 1 178 ? -17.233 -0.138 8.279 1.00 85.12 178 GLN A N 1
ATOM 1467 C CA . GLN A 1 178 ? -18.531 0.125 8.881 1.00 85.12 178 GLN A CA 1
ATOM 1468 C C . GLN A 1 178 ? -19.279 1.252 8.166 1.00 85.12 178 GLN A C 1
ATOM 1470 O O . GLN A 1 178 ? -20.480 1.125 7.938 1.00 85.12 178 GLN A O 1
ATOM 1475 N N . LYS A 1 179 ? -18.593 2.331 7.771 1.00 88.94 179 LYS A N 1
ATOM 1476 C CA . LYS A 1 179 ? -19.180 3.405 6.960 1.00 88.94 179 LYS A CA 1
ATOM 1477 C C . LYS A 1 179 ? -19.697 2.860 5.630 1.00 88.94 179 LYS A C 1
ATOM 1479 O O . LYS A 1 179 ? -20.859 3.083 5.309 1.00 88.94 179 LYS A O 1
ATOM 1484 N N . HIS A 1 180 ? -18.879 2.083 4.921 1.00 89.75 180 HIS A N 1
ATOM 1485 C CA . HIS A 1 180 ? -19.276 1.467 3.658 1.00 89.75 180 HIS A CA 1
ATOM 1486 C C . HIS A 1 180 ? -20.506 0.558 3.823 1.00 89.75 180 HIS A C 1
ATOM 1488 O O . HIS A 1 180 ? -21.483 0.712 3.097 1.00 89.75 180 HIS A O 1
ATOM 1494 N N . MET A 1 181 ? -20.525 -0.310 4.842 1.00 87.62 181 MET A N 1
ATOM 1495 C CA . MET A 1 181 ? -21.693 -1.150 5.145 1.00 87.62 181 MET A CA 1
ATOM 1496 C C . MET A 1 181 ? -22.950 -0.325 5.450 1.00 87.62 181 MET A C 1
ATOM 1498 O O . MET A 1 181 ? -24.046 -0.687 5.023 1.00 87.62 181 MET A O 1
ATOM 1502 N N . ARG A 1 182 ? -22.819 0.788 6.187 1.00 86.56 182 ARG A N 1
ATOM 1503 C CA . ARG A 1 182 ? -23.945 1.693 6.474 1.00 86.56 182 ARG A CA 1
ATOM 1504 C C . ARG A 1 182 ? -24.468 2.364 5.205 1.00 86.56 182 ARG A C 1
ATOM 1506 O O . ARG A 1 182 ? -25.681 2.520 5.077 1.00 86.56 182 ARG A O 1
ATOM 1513 N N . ASP A 1 183 ? -23.581 2.759 4.297 1.00 90.75 183 ASP A N 1
ATOM 1514 C CA . ASP A 1 183 ? -23.955 3.393 3.033 1.00 90.75 183 ASP A CA 1
ATOM 1515 C C . ASP A 1 183 ? -24.710 2.403 2.134 1.00 90.75 183 ASP A C 1
ATOM 1517 O O . ASP A 1 183 ? -25.830 2.706 1.717 1.00 90.75 183 ASP A O 1
ATOM 1521 N N . VAL A 1 184 ? -24.202 1.174 1.981 1.00 90.56 184 VAL A N 1
ATOM 1522 C CA . VAL A 1 184 ? -24.898 0.085 1.268 1.00 90.56 184 VAL A CA 1
ATOM 1523 C C . VAL A 1 184 ? -26.259 -0.217 1.907 1.00 90.56 184 VAL A C 1
ATOM 1525 O O . VAL A 1 184 ? -27.280 -0.280 1.225 1.00 90.56 184 VAL A O 1
ATOM 1528 N N . ALA A 1 185 ? -26.326 -0.333 3.237 1.00 88.81 185 ALA A N 1
ATOM 1529 C CA . ALA A 1 185 ? -27.590 -0.578 3.932 1.00 88.81 185 ALA A CA 1
ATOM 1530 C C . ALA A 1 185 ? -28.604 0.565 3.747 1.00 88.81 185 ALA A C 1
ATOM 1532 O O . ALA A 1 185 ? -29.812 0.323 3.732 1.00 88.81 185 ALA A O 1
ATOM 1533 N N . ARG A 1 186 ? -28.142 1.817 3.620 1.00 89.19 186 ARG A N 1
ATOM 1534 C CA . ARG A 1 186 ? -29.006 2.972 3.339 1.00 89.19 186 ARG A CA 1
ATOM 1535 C C . ARG A 1 186 ? -29.583 2.885 1.928 1.00 89.19 186 ARG A C 1
ATOM 1537 O O . ARG A 1 186 ? -30.763 3.177 1.752 1.00 89.19 186 ARG A O 1
ATOM 1544 N N . GLU A 1 187 ? -28.778 2.495 0.948 1.00 92.31 187 GLU A N 1
ATOM 1545 C CA . GLU A 1 187 ? -29.230 2.295 -0.432 1.00 92.31 187 GLU A CA 1
ATOM 1546 C C . GLU A 1 187 ? -30.269 1.179 -0.531 1.00 92.31 187 GLU A C 1
ATOM 1548 O O . GLU A 1 187 ? -31.327 1.379 -1.119 1.00 92.31 187 GLU A O 1
ATOM 1553 N N . GLU A 1 188 ? -30.032 0.045 0.122 1.00 90.62 188 GLU A N 1
ATOM 1554 C CA . GLU A 1 188 ? -30.984 -1.068 0.142 1.00 90.62 188 GLU A CA 1
ATOM 1555 C C . GLU A 1 188 ? -32.306 -0.699 0.829 1.00 90.62 188 GLU A C 1
ATOM 1557 O O . GLU A 1 188 ? -33.384 -1.022 0.330 1.00 90.62 188 GLU A O 1
ATOM 1562 N N . LYS A 1 189 ? -32.259 0.079 1.917 1.00 91.31 189 LYS A N 1
ATOM 1563 C CA . LYS A 1 189 ? -33.477 0.615 2.546 1.00 91.31 189 LYS A CA 1
ATOM 1564 C C . LYS A 1 189 ? -34.256 1.550 1.626 1.00 91.31 189 LYS A C 1
ATOM 1566 O O . LYS A 1 189 ? -35.482 1.495 1.620 1.00 91.31 189 LYS A O 1
ATOM 1571 N N . LYS A 1 190 ? -33.574 2.384 0.830 1.00 92.31 190 LYS A N 1
ATOM 1572 C CA . LYS A 1 190 ? -34.233 3.241 -0.175 1.00 92.31 190 LYS A CA 1
ATOM 1573 C C . LYS A 1 190 ? -34.949 2.421 -1.251 1.00 92.31 190 LYS A C 1
ATOM 1575 O O . LYS A 1 190 ? -35.954 2.883 -1.776 1.00 92.31 190 LYS A O 1
ATOM 1580 N N . LYS A 1 191 ? -34.463 1.213 -1.546 1.00 94.06 191 LYS A N 1
ATOM 1581 C CA . LYS A 1 191 ? -35.110 0.259 -2.462 1.00 94.06 191 LYS A CA 1
ATOM 1582 C C . LYS A 1 191 ? -36.289 -0.497 -1.828 1.00 94.06 191 LYS A C 1
ATOM 1584 O O . LYS A 1 191 ? -36.923 -1.289 -2.512 1.00 94.06 191 LYS A O 1
ATOM 1589 N N . GLY A 1 192 ? -36.590 -0.268 -0.546 1.00 91.06 192 GLY A N 1
ATOM 1590 C CA . GLY A 1 192 ? -37.670 -0.941 0.185 1.00 91.06 192 GLY A CA 1
ATOM 1591 C C . GLY A 1 192 ? -37.242 -2.204 0.942 1.00 91.06 192 GLY A C 1
ATOM 1592 O O . GLY A 1 192 ? -38.081 -2.835 1.581 1.00 91.06 192 GLY A O 1
ATOM 1593 N N . ASN A 1 193 ? -35.952 -2.562 0.927 1.00 90.56 193 ASN A N 1
ATOM 1594 C CA . ASN A 1 193 ? -35.456 -3.755 1.612 1.00 90.56 193 ASN A CA 1
ATOM 1595 C C . ASN A 1 193 ? -35.244 -3.508 3.115 1.00 90.56 193 ASN A C 1
ATOM 1597 O O . ASN A 1 193 ? -34.719 -2.476 3.548 1.00 90.56 193 ASN A O 1
ATOM 1601 N N . VAL A 1 194 ? -35.600 -4.498 3.938 1.00 84.75 194 VAL A N 1
ATOM 1602 C CA . VAL A 1 194 ? -35.364 -4.463 5.389 1.00 84.75 194 VAL A CA 1
ATOM 1603 C C . VAL A 1 194 ? -33.946 -4.955 5.683 1.00 84.75 194 VAL A C 1
ATOM 1605 O O . VAL A 1 194 ? -33.681 -6.152 5.691 1.00 84.75 194 VAL A O 1
ATOM 1608 N N . VAL A 1 195 ? -33.028 -4.022 5.951 1.00 84.75 195 VAL A N 1
ATOM 1609 C CA . VAL A 1 195 ? -31.613 -4.327 6.238 1.00 84.75 195 VAL A CA 1
ATOM 1610 C C . VAL A 1 195 ? -31.234 -3.971 7.676 1.00 84.75 195 VAL A C 1
ATOM 1612 O O . VAL A 1 195 ? -31.511 -2.863 8.156 1.00 84.75 195 VAL A O 1
ATOM 1615 N N . LYS A 1 196 ? -30.543 -4.896 8.357 1.00 79.00 196 LYS A N 1
ATOM 1616 C CA . LYS A 1 196 ? -29.989 -4.722 9.708 1.00 79.00 196 LYS A CA 1
ATOM 1617 C C . LYS A 1 196 ? -28.467 -4.878 9.674 1.00 79.00 196 LYS A C 1
ATOM 1619 O O . LYS A 1 196 ? -27.967 -5.911 9.250 1.00 79.00 196 LYS A O 1
ATOM 1624 N N . VAL A 1 197 ? -27.746 -3.870 10.165 1.00 75.44 197 VAL A N 1
ATOM 1625 C CA . VAL A 1 197 ? -26.289 -3.923 10.368 1.00 75.44 197 VAL A CA 1
ATOM 1626 C C . VAL A 1 197 ? -26.043 -4.135 11.858 1.00 75.44 197 VAL A C 1
ATOM 1628 O O . VAL A 1 197 ? -26.442 -3.307 12.677 1.00 75.44 197 VAL A O 1
ATOM 1631 N N . GLY A 1 198 ? -25.470 -5.283 12.212 1.00 64.12 198 GLY A N 1
ATOM 1632 C CA . GLY A 1 198 ? -25.153 -5.660 13.588 1.00 64.12 198 GLY A CA 1
ATOM 1633 C C . GLY A 1 198 ? -23.659 -5.573 13.880 1.00 64.12 198 GLY A C 1
ATOM 1634 O O . GLY A 1 198 ? -22.842 -5.498 12.968 1.00 64.12 198 GLY A O 1
ATOM 1635 N N . TYR A 1 199 ? -23.321 -5.597 15.165 1.00 58.62 199 TYR A N 1
ATOM 1636 C CA . TYR A 1 199 ? -21.967 -5.885 15.630 1.00 58.62 199 TYR A CA 1
ATOM 1637 C C . TYR A 1 199 ? -21.846 -7.413 15.759 1.00 58.62 199 TYR A C 1
ATOM 1639 O O . TYR A 1 199 ? -22.701 -8.010 16.420 1.00 58.62 199 TYR A O 1
ATOM 1647 N N . GLN A 1 200 ? -20.867 -8.029 15.091 1.00 52.47 200 GLN A N 1
ATOM 1648 C CA . GLN A 1 200 ? -20.524 -9.452 15.235 1.00 52.47 200 GLN A CA 1
ATOM 1649 C C . GLN A 1 200 ? -19.301 -9.606 16.134 1.00 52.47 200 GLN A C 1
ATOM 1651 O O . GLN A 1 200 ? -18.350 -8.809 15.970 1.00 52.47 200 GLN A O 1
#

Sequence (200 aa):
MEEVKEMLHEFNKSLKEDMAEIKREIKNDIKEIREDIKDMKKEIQKSKEEMGSMVEEITQVKAEWDKEKEAVYSRIKEAEDRMEKIERQKIRNNLLITGITMDAQNDSILEEAMEKMIEQELMLKTKIKKAHKIGQERCIVEMAEWGDKVKILKEKAKLRGKDIFIEADLTKHEQKIQKHMRDVAREEKKKGNVVKVGYQ

Radius of gyration: 46.02 Å; chains: 1; bounding box: 86×38×130 Å

Foldseek 3Di:
DVVVVVVVVVVVVVVVVVVVVVVVVVVVVVVVVVVVVVVVVVVVVVVVVVVVVVVVVVVVVVVVVVVVVVVVVVVVVVVVVVVQVVVCVVLVQKKKKFQDQDPDPDFVVVQVVVQVCCCVQQVDRFHWPTKDDDDGGMIMTGGPDSVVVVSCQVSQVSCPPPSMHMDRDHDPVVVVVVVVVVVVQVVCVVVVDDDDDGDD

Secondary structure (DSSP, 8-state):
-HHHHHHHHHHHHHHHHHHHHHHHHHHHHHHHHHHHHHHHHHHHHHHHHHHHHHHHHHHHHHHHHHHHHHHHHHHHHHHHHHHHHHHHHHTTTEEEEES------SHHHHHHHHHHHHHHHH-----EEEEEE-SSSEEEEEES-HHHHHHHHHHGGGGBTBS-EEEE---HHHHHHHHHHHHHHHHHHHTT--------